Protein AF-A0A8J7KXK7-F1 (afdb_monomer_lite)

Sequence (247 aa):
MFHFTAQQRLSALARLSLFHILIITSSNYLVQLPISIFGFHTTWGAFNFPFIFLATDLTVRIFGAPLARRIILTVMVPALVISYVVSALFYQGEWRGFSALASVNIVIARIACASFMAYVLGQILDVHVFNRLRQRKAWWVASTLFGNLSDTLAFFFIAFYRSTDAFMAANWVEIALVDYTFKLLISLLFFLPMYGVMLNMLLKRLSESHLCHSRPPPSFPRRRESRTGETHSFWQRSPAFAEDDEE

Structure (mmCIF, N/CA/C/O backbone):
data_AF-A0A8J7KXK7-F1
#
_entry.id   AF-A0A8J7KXK7-F1
#
loop_
_atom_site.group_PDB
_atom_site.id
_atom_site.type_symbol
_atom_site.label_atom_id
_atom_site.label_alt_id
_atom_site.label_comp_id
_atom_site.label_asym_id
_atom_site.label_entity_id
_atom_site.label_seq_id
_atom_site.pdbx_PDB_ins_code
_atom_site.Cartn_x
_atom_site.Cartn_y
_atom_site.Cartn_z
_atom_site.occupancy
_atom_site.B_iso_or_equiv
_atom_site.auth_seq_id
_atom_site.auth_comp_id
_atom_site.auth_asym_id
_atom_site.auth_atom_id
_atom_site.pdbx_PDB_model_num
ATOM 1 N N . MET A 1 1 ? -8.606 -6.324 28.765 1.00 50.97 1 MET A N 1
ATOM 2 C CA . MET A 1 1 ? -7.511 -5.659 28.031 1.00 50.97 1 MET A CA 1
ATOM 3 C C . MET A 1 1 ? -6.231 -6.373 28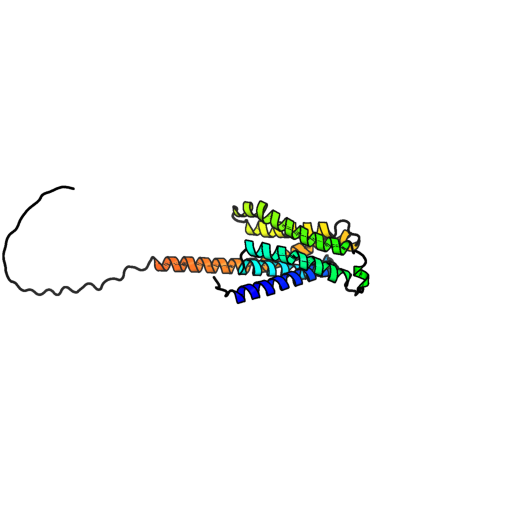.408 1.00 50.97 1 MET A C 1
ATOM 5 O O . MET A 1 1 ? -6.063 -6.658 29.586 1.00 50.97 1 MET A O 1
ATOM 9 N N . PHE A 1 2 ? -5.384 -6.729 27.445 1.00 55.62 2 PHE A N 1
ATOM 10 C CA . PHE A 1 2 ? -4.082 -7.323 27.752 1.00 55.62 2 PHE A CA 1
ATOM 11 C C . PHE A 1 2 ? -3.187 -6.247 28.383 1.00 55.62 2 PHE A C 1
ATOM 13 O O . PHE A 1 2 ? -2.991 -5.190 27.785 1.00 55.62 2 PHE A O 1
ATOM 20 N N . HIS A 1 3 ? -2.687 -6.484 29.597 1.00 63.28 3 HIS A N 1
ATOM 21 C CA . HIS A 1 3 ? -1.707 -5.606 30.235 1.00 63.28 3 HIS A CA 1
ATOM 22 C C . HIS A 1 3 ? -0.309 -6.033 29.789 1.00 63.28 3 HIS A C 1
ATOM 24 O O . HIS A 1 3 ? 0.209 -7.046 30.247 1.00 63.28 3 HIS A O 1
ATOM 30 N N . PHE A 1 4 ? 0.282 -5.274 28.868 1.00 73.50 4 PHE A N 1
ATOM 31 C CA . PHE A 1 4 ? 1.672 -5.465 28.461 1.00 73.50 4 PHE A CA 1
ATOM 32 C C . PHE A 1 4 ? 2.607 -4.707 29.401 1.00 73.50 4 PHE A C 1
ATOM 34 O O . PHE A 1 4 ? 2.338 -3.557 29.756 1.00 73.50 4 PHE A O 1
ATOM 41 N N . THR A 1 5 ? 3.740 -5.312 29.752 1.00 85.56 5 THR A N 1
ATOM 42 C CA . THR A 1 5 ? 4.833 -4.581 30.406 1.00 85.56 5 THR A CA 1
ATOM 43 C C . THR A 1 5 ? 5.461 -3.574 29.434 1.00 85.56 5 THR A C 1
ATOM 45 O O . THR A 1 5 ? 5.336 -3.700 28.211 1.00 85.56 5 THR A O 1
ATOM 48 N N . ALA A 1 6 ? 6.174 -2.567 29.950 1.00 81.81 6 ALA A N 1
ATOM 49 C CA . ALA A 1 6 ? 6.843 -1.568 29.110 1.00 81.81 6 ALA A CA 1
ATOM 50 C C . ALA A 1 6 ? 7.818 -2.208 28.096 1.00 81.81 6 ALA A C 1
ATOM 52 O O . ALA A 1 6 ? 7.818 -1.845 26.919 1.00 81.81 6 ALA A O 1
ATOM 53 N N . GLN A 1 7 ? 8.576 -3.226 28.520 1.00 85.69 7 GLN A N 1
ATOM 54 C CA . GLN A 1 7 ? 9.476 -3.990 27.645 1.00 85.69 7 GLN A CA 1
ATOM 55 C C . GLN A 1 7 ? 8.731 -4.781 26.562 1.00 85.69 7 GLN A C 1
ATOM 57 O O . GLN A 1 7 ? 9.167 -4.805 25.408 1.00 85.69 7 GLN A O 1
ATOM 62 N N . GLN A 1 8 ? 7.595 -5.403 26.892 1.00 86.19 8 GLN A N 1
ATOM 63 C CA . GLN A 1 8 ? 6.777 -6.122 25.909 1.00 86.19 8 GLN A CA 1
ATOM 64 C C . GLN A 1 8 ? 6.191 -5.169 24.869 1.00 86.19 8 GLN A C 1
ATOM 66 O O . GLN A 1 8 ? 6.191 -5.480 23.679 1.00 86.19 8 GLN A O 1
ATOM 71 N N . ARG A 1 9 ? 5.750 -3.982 25.298 1.00 83.94 9 ARG A N 1
ATOM 72 C CA . ARG A 1 9 ? 5.219 -2.951 24.405 1.00 83.94 9 ARG A CA 1
ATOM 73 C C . ARG A 1 9 ? 6.287 -2.413 23.451 1.00 83.94 9 ARG A C 1
ATOM 75 O O . ARG A 1 9 ? 6.007 -2.255 22.265 1.00 83.94 9 ARG A O 1
ATOM 82 N N . LEU A 1 10 ? 7.508 -2.187 23.940 1.00 87.50 10 LEU A N 1
ATOM 83 C CA . LEU A 1 10 ? 8.640 -1.773 23.105 1.00 87.50 10 LEU A CA 1
ATOM 84 C C . LEU A 1 10 ? 9.044 -2.870 22.109 1.00 87.50 10 LEU A C 1
ATOM 86 O O . LEU A 1 10 ? 9.255 -2.596 20.931 1.00 87.50 10 LEU A O 1
ATOM 90 N N . SER A 1 11 ? 9.079 -4.126 22.559 1.00 88.62 11 SER A N 1
ATOM 91 C CA . SER A 1 11 ? 9.375 -5.275 21.695 1.00 88.62 11 SER A CA 1
ATOM 92 C C . SER A 1 11 ? 8.317 -5.452 20.604 1.00 88.62 11 SER A C 1
ATOM 94 O O . SER A 1 11 ? 8.652 -5.703 19.448 1.00 88.62 11 SER A O 1
ATOM 96 N N . ALA A 1 12 ? 7.036 -5.295 20.951 1.00 88.06 12 ALA A N 1
ATOM 97 C CA . ALA A 1 12 ? 5.937 -5.328 19.993 1.00 88.06 12 ALA A CA 1
ATOM 98 C C . ALA A 1 12 ? 6.048 -4.188 18.974 1.00 88.06 12 ALA A C 1
ATOM 100 O O . ALA A 1 12 ? 5.855 -4.426 17.785 1.00 88.06 12 ALA A O 1
ATOM 101 N N . LEU A 1 13 ? 6.413 -2.982 19.423 1.00 92.12 13 LEU A N 1
ATOM 102 C CA . LEU A 1 13 ? 6.622 -1.829 18.549 1.00 92.12 13 LEU A CA 1
ATOM 103 C C . LEU A 1 13 ? 7.736 -2.118 17.542 1.00 92.12 13 LEU A C 1
ATOM 105 O O . LEU A 1 13 ? 7.515 -1.978 16.347 1.00 92.12 13 LEU A O 1
ATOM 109 N N . ALA A 1 14 ? 8.901 -2.577 18.005 1.00 93.25 14 ALA A N 1
ATOM 110 C CA . ALA A 1 14 ? 10.030 -2.885 17.131 1.00 93.25 14 ALA A CA 1
ATOM 111 C C . ALA A 1 14 ? 9.686 -3.973 16.099 1.00 93.25 14 ALA A C 1
ATOM 113 O O . ALA A 1 14 ? 9.941 -3.798 14.908 1.00 93.25 14 ALA A O 1
ATOM 114 N N . ARG A 1 15 ? 9.054 -5.071 16.537 1.00 92.88 15 ARG A N 1
ATOM 115 C CA . ARG A 1 15 ? 8.664 -6.182 15.653 1.00 92.88 15 ARG A CA 1
ATOM 116 C C . ARG A 1 15 ? 7.624 -5.761 14.618 1.00 92.88 15 ARG A C 1
ATOM 118 O O . ARG A 1 15 ? 7.772 -6.104 13.452 1.00 92.88 15 ARG A O 1
ATOM 125 N N . LEU A 1 16 ? 6.600 -5.008 15.020 1.00 93.12 16 LEU A N 1
ATOM 126 C CA . LEU A 1 16 ? 5.572 -4.525 14.094 1.00 93.12 16 LEU A CA 1
ATOM 127 C C . LEU A 1 16 ? 6.123 -3.479 13.129 1.00 93.12 16 LEU A C 1
ATOM 129 O O . LEU A 1 16 ? 5.797 -3.525 11.949 1.00 93.12 16 LEU A O 1
ATOM 133 N N . SER A 1 17 ? 6.993 -2.583 13.594 1.00 96.00 17 SER A N 1
ATOM 134 C CA . SER A 1 17 ? 7.678 -1.629 12.722 1.00 96.00 17 SER A CA 1
ATOM 135 C C . SER A 1 17 ? 8.518 -2.339 11.663 1.00 96.00 17 SER A C 1
ATOM 137 O O . SER A 1 17 ? 8.416 -2.009 10.485 1.00 96.00 17 SER A O 1
ATOM 139 N N . LEU A 1 18 ? 9.294 -3.356 12.055 1.00 96.44 18 LEU A N 1
ATOM 140 C CA . LEU A 1 18 ? 10.068 -4.169 11.114 1.00 96.44 18 LEU A CA 1
ATOM 141 C C . LEU A 1 18 ? 9.159 -4.911 10.127 1.00 96.44 18 LEU A C 1
ATOM 143 O O . LEU A 1 18 ? 9.451 -4.954 8.936 1.00 96.44 18 LEU A O 1
ATOM 147 N N . PHE A 1 19 ? 8.044 -5.458 10.611 1.00 95.56 19 PHE A N 1
ATOM 148 C CA . PHE A 1 19 ? 7.065 -6.148 9.776 1.00 95.56 19 PHE A CA 1
ATOM 149 C C . PHE A 1 19 ? 6.437 -5.216 8.731 1.00 95.56 19 PHE A C 1
ATOM 151 O O . PHE A 1 19 ? 6.366 -5.579 7.560 1.00 95.56 19 PHE A O 1
ATOM 158 N N . HIS A 1 20 ? 6.066 -3.990 9.117 1.00 96.88 20 HIS A N 1
ATOM 159 C CA . HIS A 1 20 ? 5.590 -2.966 8.180 1.00 96.88 20 HIS A CA 1
ATOM 160 C C . HIS A 1 20 ? 6.645 -2.611 7.137 1.00 96.88 20 HIS A C 1
ATOM 162 O O . HIS A 1 20 ? 6.338 -2.608 5.948 1.00 96.88 20 HIS A O 1
ATOM 168 N N . ILE A 1 21 ? 7.890 -2.365 7.558 1.00 97.62 21 ILE A N 1
ATOM 169 C CA . ILE A 1 21 ? 8.991 -2.065 6.630 1.00 97.62 21 ILE A CA 1
ATOM 170 C C . ILE A 1 21 ? 9.157 -3.197 5.619 1.00 97.62 21 ILE A C 1
ATOM 172 O O . ILE A 1 21 ? 9.232 -2.938 4.418 1.00 97.62 21 ILE A O 1
ATOM 176 N N . LEU A 1 22 ? 9.163 -4.445 6.088 1.00 97.12 22 LEU A N 1
ATOM 177 C CA . LEU A 1 22 ? 9.325 -5.624 5.248 1.00 97.12 22 LEU A CA 1
ATOM 178 C C . LEU A 1 22 ? 8.173 -5.784 4.251 1.00 97.12 22 LEU A C 1
ATOM 180 O O . LEU A 1 22 ? 8.427 -5.999 3.065 1.00 97.12 22 LEU A O 1
ATOM 184 N N . ILE A 1 23 ? 6.918 -5.653 4.689 1.00 96.06 23 ILE A N 1
ATOM 185 C CA . ILE A 1 23 ? 5.761 -5.833 3.801 1.00 96.06 23 ILE A CA 1
ATOM 186 C C . ILE A 1 23 ? 5.645 -4.685 2.800 1.00 96.06 23 ILE A C 1
ATOM 188 O O . ILE A 1 23 ? 5.387 -4.942 1.628 1.00 96.06 23 ILE A O 1
ATOM 192 N N . ILE A 1 24 ? 5.850 -3.431 3.209 1.00 96.31 24 ILE A N 1
ATOM 193 C CA . ILE A 1 24 ? 5.799 -2.286 2.285 1.00 96.31 24 ILE A CA 1
ATOM 194 C C . ILE A 1 24 ? 6.911 -2.415 1.237 1.00 96.31 24 ILE A C 1
ATOM 196 O O . ILE A 1 24 ? 6.648 -2.305 0.041 1.00 96.31 24 ILE A O 1
ATOM 200 N N . THR A 1 25 ? 8.134 -2.738 1.675 1.00 97.31 25 THR A N 1
ATOM 201 C CA . THR A 1 25 ? 9.285 -2.959 0.784 1.00 97.31 25 THR A CA 1
ATOM 202 C C . THR A 1 25 ? 9.006 -4.069 -0.220 1.00 97.31 25 THR A C 1
ATOM 204 O O . THR A 1 25 ? 9.131 -3.859 -1.425 1.00 97.31 25 THR A O 1
ATOM 207 N N . SER A 1 26 ? 8.585 -5.240 0.263 1.00 96.75 26 SER A N 1
ATOM 208 C CA . SER A 1 26 ? 8.270 -6.373 -0.610 1.00 96.75 26 SER A CA 1
ATOM 209 C C . SER A 1 26 ? 7.084 -6.077 -1.524 1.00 96.75 26 SER A C 1
ATOM 211 O O . SER A 1 26 ? 7.147 -6.417 -2.693 1.00 96.75 26 SER A O 1
ATOM 213 N N . SER A 1 27 ? 6.042 -5.377 -1.068 1.00 95.94 27 SER A N 1
ATOM 214 C CA . SER A 1 27 ? 4.888 -5.034 -1.914 1.00 95.94 27 SER A CA 1
ATOM 215 C C . SER A 1 27 ? 5.279 -4.108 -3.064 1.00 95.94 27 SER A C 1
ATOM 217 O O . SER A 1 27 ? 4.919 -4.372 -4.209 1.00 95.94 27 SER A O 1
ATOM 219 N N . ASN A 1 28 ? 6.078 -3.075 -2.785 1.00 96.56 28 ASN A N 1
ATOM 220 C CA . ASN A 1 28 ? 6.581 -2.154 -3.807 1.00 96.56 28 ASN A CA 1
ATOM 221 C C . ASN A 1 28 ? 7.515 -2.850 -4.810 1.00 96.56 28 ASN A C 1
ATOM 223 O O . ASN A 1 28 ? 7.535 -2.490 -5.985 1.00 96.56 28 ASN A O 1
ATOM 227 N N . TYR A 1 29 ? 8.273 -3.855 -4.374 1.00 96.38 29 TYR A N 1
ATOM 228 C CA . TYR A 1 29 ? 9.089 -4.674 -5.270 1.00 96.38 29 TYR A CA 1
ATOM 229 C C . TYR A 1 29 ? 8.274 -5.721 -6.047 1.00 96.38 29 TYR A C 1
ATOM 231 O O . TYR A 1 29 ? 8.578 -6.027 -7.191 1.00 96.38 29 TYR A O 1
ATOM 239 N N . LEU A 1 30 ? 7.228 -6.296 -5.466 1.00 95.88 30 LEU A N 1
ATOM 240 C CA . LEU A 1 30 ? 6.443 -7.340 -6.126 1.00 95.88 30 LEU A CA 1
ATOM 241 C C . LEU A 1 30 ? 5.427 -6.760 -7.117 1.00 95.88 30 LEU A C 1
ATOM 243 O O . LEU A 1 30 ? 5.074 -7.420 -8.091 1.00 95.88 30 LEU A O 1
ATOM 247 N N . VAL A 1 31 ? 4.973 -5.520 -6.918 1.00 95.06 31 VAL A N 1
ATOM 248 C CA . VAL A 1 31 ? 4.019 -4.870 -7.831 1.00 95.06 31 VAL A CA 1
ATOM 249 C C . VAL A 1 31 ? 4.632 -4.503 -9.188 1.00 95.06 31 VAL A C 1
ATOM 251 O O . VAL A 1 31 ? 3.911 -4.372 -10.168 1.00 95.06 31 VAL A O 1
ATOM 254 N N . GLN A 1 32 ? 5.959 -4.378 -9.281 1.00 92.94 32 GLN A N 1
ATOM 255 C CA . GLN A 1 32 ? 6.646 -4.201 -10.571 1.00 92.94 32 GLN A CA 1
ATOM 256 C C . GLN A 1 32 ? 6.775 -5.509 -11.369 1.00 92.94 32 GLN A C 1
ATOM 258 O O . GLN A 1 32 ? 7.274 -5.474 -12.489 1.00 92.94 32 GLN A O 1
ATOM 263 N N . LEU A 1 33 ? 6.388 -6.660 -10.806 1.00 93.81 33 LEU A N 1
ATOM 264 C CA . LEU A 1 33 ? 6.517 -7.966 -11.452 1.00 93.81 33 LEU A CA 1
ATOM 265 C C . LEU A 1 33 ? 5.146 -8.425 -11.976 1.00 93.81 33 LEU A C 1
ATOM 267 O O . LEU A 1 33 ? 4.361 -8.990 -11.202 1.00 93.81 33 LEU A O 1
ATOM 271 N N . PRO A 1 34 ? 4.831 -8.172 -13.260 1.00 92.69 34 PRO A N 1
ATOM 272 C CA . PRO A 1 34 ? 3.564 -8.574 -13.844 1.00 92.69 34 PRO A CA 1
ATOM 273 C C . PRO A 1 34 ? 3.498 -10.088 -14.042 1.00 92.69 34 PRO A C 1
ATOM 275 O O . PRO A 1 34 ? 4.486 -10.742 -14.372 1.00 92.69 34 PRO A O 1
ATOM 278 N N . ILE A 1 35 ? 2.302 -10.637 -13.870 1.00 93.31 35 ILE A N 1
ATOM 279 C CA . ILE A 1 35 ? 1.968 -12.037 -14.121 1.00 93.31 35 ILE A CA 1
ATOM 280 C C . ILE A 1 35 ? 0.575 -12.120 -14.738 1.00 93.31 35 ILE A C 1
ATOM 282 O O . ILE A 1 35 ? -0.259 -11.238 -14.547 1.00 93.31 35 ILE A O 1
ATOM 286 N N . SER A 1 36 ? 0.311 -13.199 -15.468 1.00 91.62 36 SER A N 1
ATOM 287 C CA . SER A 1 36 ? -1.013 -13.471 -16.032 1.00 91.62 36 SER A CA 1
ATOM 288 C C . SER A 1 36 ? -1.587 -14.727 -15.394 1.00 91.62 36 SER A C 1
ATOM 290 O O . SER A 1 36 ? -0.944 -15.776 -15.404 1.00 91.62 36 SER A O 1
ATOM 292 N N . ILE A 1 37 ? -2.786 -14.625 -14.824 1.00 88.25 37 ILE A N 1
ATOM 293 C CA . ILE A 1 37 ? -3.470 -15.725 -14.139 1.00 88.25 37 ILE A CA 1
ATOM 294 C C . ILE A 1 37 ? -4.847 -15.890 -14.776 1.00 88.25 37 ILE A C 1
ATOM 296 O O . ILE A 1 37 ? -5.645 -14.960 -14.768 1.00 88.25 37 ILE A O 1
ATOM 300 N N . PHE A 1 38 ? -5.130 -17.070 -15.333 1.00 86.44 38 PHE A N 1
ATOM 301 C CA . PHE A 1 38 ? -6.411 -17.374 -15.996 1.00 86.44 38 PHE A CA 1
ATOM 302 C C . PHE A 1 38 ? -6.837 -16.339 -17.061 1.00 86.44 38 PHE A C 1
ATOM 304 O O . PHE A 1 38 ? -8.022 -16.082 -17.237 1.00 86.44 38 PHE A O 1
ATOM 311 N N . GLY A 1 39 ? -5.871 -15.741 -17.767 1.00 87.06 39 GLY A N 1
ATOM 312 C CA . GLY A 1 39 ? -6.122 -14.719 -18.791 1.00 87.06 39 GLY A CA 1
ATOM 313 C C . GLY A 1 39 ? -6.280 -13.290 -18.263 1.00 87.06 39 GLY A C 1
ATOM 314 O O . GLY A 1 39 ? -6.414 -12.386 -19.078 1.00 87.06 39 GLY A O 1
ATOM 315 N N . PHE A 1 40 ? -6.217 -13.079 -16.944 1.00 89.44 40 PHE A N 1
ATOM 316 C CA . PHE A 1 40 ? -6.213 -11.752 -16.331 1.00 89.44 40 PHE A CA 1
ATOM 317 C C . PHE A 1 40 ? -4.798 -11.291 -15.991 1.00 89.44 40 PHE A C 1
ATOM 319 O O . PHE A 1 40 ? -3.991 -12.067 -15.462 1.00 89.44 40 PHE A O 1
ATOM 326 N N . HIS A 1 41 ? -4.513 -10.015 -16.228 1.00 93.12 41 HIS A N 1
ATOM 327 C CA . HIS A 1 41 ? -3.250 -9.391 -15.853 1.00 93.12 41 HIS A CA 1
ATOM 328 C C . HIS A 1 41 ? -3.265 -8.972 -14.382 1.00 93.12 41 HIS A C 1
ATOM 330 O O . HIS A 1 41 ? -4.161 -8.271 -13.913 1.00 93.12 41 HIS A O 1
ATOM 336 N N . THR A 1 42 ? -2.239 -9.374 -13.641 1.00 93.44 42 THR A N 1
ATOM 337 C CA . THR A 1 42 ? -2.025 -8.959 -12.254 1.00 93.44 42 THR A CA 1
ATOM 338 C C . THR A 1 42 ? -0.531 -8.825 -11.964 1.00 93.44 42 THR A C 1
ATOM 340 O O . THR A 1 42 ? 0.304 -8.889 -12.864 1.00 93.44 42 THR A O 1
ATOM 343 N N . THR A 1 43 ? -0.171 -8.593 -10.709 1.00 94.25 43 THR A N 1
ATOM 344 C CA . THR A 1 43 ? 1.222 -8.518 -10.259 1.00 94.25 43 THR A CA 1
ATOM 345 C C . THR A 1 43 ? 1.422 -9.448 -9.077 1.00 94.25 43 THR A C 1
ATOM 347 O O . THR A 1 43 ? 0.471 -9.765 -8.358 1.00 94.25 43 THR A O 1
ATOM 350 N N . TRP A 1 44 ? 2.668 -9.835 -8.804 1.00 93.75 44 TRP A N 1
ATOM 351 C CA . TRP A 1 44 ? 2.981 -10.539 -7.557 1.00 93.75 44 TRP A CA 1
ATOM 352 C C . TRP A 1 44 ? 2.598 -9.728 -6.309 1.00 93.75 44 TRP A C 1
ATOM 354 O O . TRP A 1 44 ? 2.331 -10.304 -5.253 1.00 93.75 44 TRP A O 1
ATOM 364 N N . GLY A 1 45 ? 2.514 -8.398 -6.438 1.00 91.44 45 GLY A N 1
ATOM 365 C CA . GLY A 1 45 ? 2.046 -7.497 -5.388 1.00 91.44 45 GLY A CA 1
ATOM 366 C C . GLY A 1 45 ? 0.653 -7.851 -4.861 1.00 91.44 45 GLY A C 1
ATOM 367 O O . GLY A 1 45 ? 0.443 -7.767 -3.652 1.00 91.44 45 GLY A O 1
ATOM 368 N N . ALA A 1 46 ? -0.256 -8.342 -5.712 1.00 89.94 46 ALA A N 1
ATOM 369 C CA . ALA A 1 46 ? -1.636 -8.671 -5.330 1.00 89.94 46 ALA A CA 1
ATOM 370 C C . ALA A 1 46 ? -1.734 -9.720 -4.210 1.00 89.94 46 ALA A C 1
ATOM 372 O O . ALA A 1 46 ? -2.646 -9.681 -3.385 1.00 89.94 46 ALA A O 1
ATOM 373 N N . PHE A 1 47 ? -0.756 -10.625 -4.125 1.00 89.12 47 PHE A N 1
ATOM 374 C CA . PHE A 1 47 ? -0.678 -11.616 -3.051 1.00 89.12 47 PHE A CA 1
ATOM 375 C C . PHE A 1 47 ? -0.086 -11.054 -1.759 1.00 89.12 47 PHE A C 1
ATOM 377 O O . PHE A 1 47 ? -0.355 -11.582 -0.681 1.00 89.12 47 PHE A O 1
ATOM 384 N N . ASN A 1 48 ? 0.710 -9.987 -1.850 1.00 91.19 48 ASN A N 1
ATOM 385 C CA . ASN A 1 48 ? 1.420 -9.414 -0.712 1.00 91.19 48 ASN A CA 1
ATOM 386 C C . ASN A 1 48 ? 0.660 -8.253 -0.049 1.00 91.19 48 ASN A C 1
ATOM 388 O O . ASN A 1 48 ? 0.697 -8.099 1.171 1.00 91.19 48 ASN A O 1
ATOM 392 N N . PHE A 1 49 ? -0.095 -7.465 -0.821 1.00 88.56 49 PHE A N 1
ATOM 393 C CA . PHE A 1 49 ? -0.899 -6.357 -0.295 1.00 88.56 49 PHE A CA 1
ATOM 394 C C . PHE A 1 49 ? -1.875 -6.734 0.842 1.00 88.56 49 PHE A C 1
ATOM 396 O O . PHE A 1 49 ? -2.022 -5.935 1.770 1.00 88.56 49 PHE A O 1
ATOM 403 N N . PRO A 1 50 ? -2.505 -7.925 0.871 1.00 85.81 50 PRO A N 1
ATOM 404 C CA . PRO A 1 50 ? -3.347 -8.340 1.994 1.00 85.81 50 PRO A CA 1
ATOM 405 C C . PRO A 1 50 ? -2.612 -8.389 3.342 1.00 85.81 50 PRO A C 1
ATOM 407 O O . PRO A 1 50 ? -3.212 -8.138 4.391 1.00 85.81 50 PRO A O 1
ATOM 410 N N . PHE A 1 51 ? -1.299 -8.633 3.338 1.00 89.19 51 PHE A N 1
ATOM 411 C CA . PHE A 1 51 ? -0.492 -8.601 4.556 1.00 89.19 51 PHE A CA 1
ATOM 412 C C . PHE A 1 51 ? -0.324 -7.181 5.115 1.00 89.19 51 PHE A C 1
ATOM 414 O O . PHE A 1 51 ? -0.149 -7.035 6.325 1.00 89.19 51 PHE A O 1
ATOM 421 N N . ILE A 1 52 ? -0.456 -6.127 4.297 1.00 90.12 52 ILE A N 1
ATOM 422 C CA . ILE A 1 52 ? -0.467 -4.733 4.781 1.00 90.12 52 ILE A CA 1
ATOM 423 C C . ILE A 1 52 ? -1.694 -4.491 5.665 1.00 90.12 52 ILE A C 1
ATOM 425 O O . ILE A 1 52 ? -1.578 -3.886 6.737 1.00 90.12 52 ILE A O 1
ATOM 429 N N . PHE A 1 53 ? -2.863 -4.998 5.258 1.00 85.62 53 PHE A N 1
ATOM 430 C CA . PHE A 1 53 ? -4.082 -4.918 6.068 1.00 85.62 53 PHE A CA 1
ATOM 431 C C . PHE A 1 53 ? -3.921 -5.672 7.384 1.00 85.62 53 PHE A C 1
ATOM 433 O O . PHE A 1 53 ? -4.249 -5.126 8.437 1.00 85.62 53 PHE A O 1
ATOM 440 N N . LEU A 1 54 ? -3.344 -6.877 7.342 1.00 85.25 54 LEU A N 1
ATOM 441 C CA . LEU A 1 54 ? -3.046 -7.662 8.539 1.00 85.25 54 LEU A CA 1
ATOM 442 C C . LEU A 1 54 ? -2.094 -6.919 9.491 1.00 85.25 54 LEU A C 1
ATOM 444 O O . LEU A 1 54 ? -2.383 -6.790 10.680 1.00 85.25 54 LEU A O 1
ATOM 448 N N . ALA A 1 55 ? -0.977 -6.391 8.982 1.00 90.69 55 ALA A N 1
ATOM 449 C CA . ALA A 1 55 ? -0.011 -5.631 9.773 1.00 90.69 55 ALA A CA 1
ATOM 450 C C . ALA A 1 55 ? -0.656 -4.396 10.420 1.00 90.69 55 ALA A C 1
ATOM 452 O O . ALA A 1 55 ? -0.437 -4.104 11.602 1.00 90.69 55 ALA A O 1
ATOM 453 N N . THR A 1 56 ? -1.487 -3.686 9.658 1.00 89.31 56 THR A N 1
ATOM 454 C CA . THR A 1 56 ? -2.210 -2.498 10.119 1.00 89.31 56 THR A CA 1
ATOM 455 C C . THR A 1 56 ? -3.220 -2.847 11.209 1.00 89.31 56 THR A C 1
ATOM 457 O O . THR A 1 56 ? -3.200 -2.214 12.265 1.00 89.31 56 THR A O 1
ATOM 460 N N . ASP A 1 57 ? -4.049 -3.875 11.013 1.00 86.00 57 ASP A N 1
ATOM 461 C CA . ASP A 1 57 ? -5.037 -4.317 12.005 1.00 86.00 57 ASP A CA 1
ATOM 462 C C . ASP A 1 57 ? -4.364 -4.770 13.311 1.00 86.00 57 ASP A C 1
ATOM 464 O O . ASP A 1 57 ? -4.738 -4.297 14.386 1.00 86.00 57 ASP A O 1
ATOM 468 N N . LEU A 1 58 ? -3.300 -5.579 13.239 1.00 87.56 58 LEU A N 1
ATOM 469 C CA . LEU A 1 58 ? -2.527 -5.981 14.422 1.00 87.56 58 LEU A CA 1
ATOM 470 C C . LEU A 1 58 ? -1.977 -4.769 15.184 1.00 87.56 58 LEU A C 1
ATOM 472 O O . LEU A 1 58 ? -2.076 -4.695 16.411 1.00 87.56 58 LEU A O 1
ATOM 476 N N . THR A 1 59 ? -1.446 -3.784 14.459 1.00 90.88 59 THR A N 1
ATOM 477 C CA . THR A 1 59 ? -0.908 -2.556 15.059 1.00 90.88 59 THR A CA 1
ATOM 478 C C . THR A 1 59 ? -2.013 -1.745 15.740 1.00 90.88 59 THR A C 1
ATOM 480 O O . THR A 1 59 ? -1.835 -1.293 16.872 1.00 90.88 59 THR A O 1
ATOM 483 N N . VAL A 1 60 ? -3.179 -1.603 15.101 1.00 89.19 60 VAL A N 1
ATOM 484 C CA . VAL A 1 60 ? -4.347 -0.910 15.669 1.00 89.19 60 VAL A CA 1
ATOM 485 C C . VAL A 1 60 ? -4.872 -1.629 16.912 1.00 89.19 60 VAL A C 1
ATOM 487 O O . VAL A 1 60 ? -5.199 -0.965 17.894 1.00 89.19 60 VAL A O 1
ATOM 490 N N . ARG A 1 61 ? -4.909 -2.965 16.923 1.00 84.56 61 ARG A N 1
ATOM 491 C CA . ARG A 1 61 ? -5.350 -3.755 18.087 1.00 84.56 61 ARG A CA 1
ATOM 492 C C . ARG A 1 61 ? -4.419 -3.627 19.286 1.00 84.56 61 ARG A C 1
ATOM 494 O O . ARG A 1 61 ? -4.895 -3.602 20.418 1.00 84.56 61 ARG A O 1
ATOM 501 N N . ILE A 1 62 ? -3.109 -3.568 19.049 1.00 85.94 62 ILE A N 1
ATOM 502 C CA . ILE A 1 62 ? -2.100 -3.526 20.118 1.00 85.94 62 ILE A CA 1
ATOM 503 C C . ILE A 1 62 ? -1.915 -2.103 20.658 1.00 85.94 62 ILE A C 1
ATOM 505 O O . ILE A 1 62 ? -1.804 -1.911 21.868 1.00 85.94 62 ILE A O 1
ATOM 509 N N . PHE A 1 63 ? -1.885 -1.099 19.779 1.00 88.00 63 PHE A N 1
ATOM 510 C CA . PHE A 1 63 ? -1.517 0.276 20.134 1.00 88.00 63 PHE A CA 1
ATOM 511 C C . PHE A 1 63 ? -2.680 1.273 20.110 1.00 88.00 63 PHE A C 1
ATOM 513 O O . PHE A 1 63 ? -2.532 2.389 20.612 1.00 88.00 63 PHE A O 1
ATOM 520 N N . GLY A 1 64 ? -3.829 0.889 19.556 1.00 86.75 64 GLY A N 1
ATOM 521 C CA . GLY A 1 64 ? -4.949 1.784 19.283 1.00 86.75 64 GLY A CA 1
ATOM 522 C C . GLY A 1 64 ? -4.768 2.565 17.979 1.00 86.75 64 GLY A C 1
ATOM 523 O O . GLY A 1 64 ? -3.651 2.810 17.519 1.00 86.75 64 GLY A O 1
ATOM 524 N N . ALA A 1 65 ? -5.883 2.997 17.384 1.00 87.19 65 ALA A N 1
ATOM 525 C CA . ALA A 1 65 ? -5.885 3.654 16.075 1.00 87.19 65 ALA A CA 1
ATOM 526 C C . ALA A 1 65 ? -5.002 4.921 15.986 1.00 87.19 65 ALA A C 1
ATOM 528 O O . ALA A 1 65 ? -4.241 5.027 15.023 1.00 87.19 65 ALA A O 1
ATOM 529 N N . PRO A 1 66 ? -5.014 5.864 16.957 1.00 90.31 66 PRO A N 1
ATOM 530 C CA . PRO A 1 66 ? -4.207 7.082 16.848 1.00 90.31 66 PRO A CA 1
ATOM 531 C C . PRO A 1 66 ? -2.702 6.803 16.863 1.00 90.31 66 PRO A C 1
ATOM 533 O O . PRO A 1 66 ? -1.951 7.394 16.088 1.00 90.31 66 PRO A O 1
ATOM 536 N N . LEU A 1 67 ? -2.257 5.889 17.731 1.00 91.12 67 LEU A N 1
ATOM 537 C CA . LEU A 1 67 ? -0.845 5.540 17.849 1.00 91.12 67 LEU A CA 1
ATOM 538 C C . LEU A 1 67 ? -0.392 4.682 16.662 1.00 91.12 67 LEU A C 1
ATOM 540 O O . LEU A 1 67 ? 0.685 4.924 16.131 1.00 91.12 67 LEU A O 1
ATOM 544 N N . ALA A 1 68 ? -1.232 3.759 16.185 1.00 92.06 68 ALA A N 1
ATOM 545 C CA . ALA A 1 68 ? -0.947 2.955 14.999 1.00 92.06 68 ALA A CA 1
ATOM 546 C C . ALA A 1 68 ? -0.689 3.816 13.752 1.00 92.06 68 ALA A C 1
ATOM 548 O O . ALA A 1 68 ? 0.295 3.587 13.058 1.00 92.06 68 ALA A O 1
ATOM 549 N N . ARG A 1 69 ? -1.493 4.861 13.507 1.00 91.94 69 ARG A N 1
ATOM 550 C CA . ARG A 1 69 ? -1.266 5.799 12.388 1.00 91.94 69 ARG A CA 1
ATOM 551 C C . ARG A 1 69 ? 0.078 6.521 12.485 1.00 91.94 69 ARG A C 1
ATOM 553 O O . ARG A 1 69 ? 0.740 6.721 11.472 1.00 91.94 69 ARG A O 1
ATOM 560 N N . ARG A 1 70 ? 0.491 6.906 13.699 1.00 93.44 70 ARG A N 1
ATOM 561 C CA . ARG A 1 70 ? 1.808 7.525 13.928 1.00 93.44 70 ARG A CA 1
ATOM 562 C C . ARG A 1 70 ? 2.930 6.536 13.639 1.00 93.44 70 ARG A C 1
ATOM 564 O O . ARG A 1 70 ? 3.850 6.887 12.917 1.00 93.44 70 ARG A O 1
ATOM 571 N N . ILE A 1 71 ? 2.813 5.303 14.139 1.00 94.62 71 ILE A N 1
ATOM 572 C CA . ILE A 1 71 ? 3.785 4.231 13.882 1.00 94.62 71 ILE A CA 1
ATOM 573 C C . ILE A 1 71 ? 3.930 4.006 12.376 1.00 94.62 71 ILE A C 1
ATOM 575 O O . ILE A 1 71 ? 5.044 4.078 11.868 1.00 94.62 71 ILE A O 1
ATOM 579 N N . ILE A 1 72 ? 2.815 3.804 11.664 1.00 94.56 72 ILE A N 1
ATOM 580 C CA . ILE A 1 72 ? 2.817 3.537 10.220 1.00 94.56 72 ILE A CA 1
ATOM 581 C C . ILE A 1 72 ? 3.438 4.709 9.452 1.00 94.56 72 ILE A C 1
ATOM 583 O O . ILE A 1 72 ? 4.295 4.489 8.605 1.00 94.56 72 ILE A O 1
ATOM 587 N N . LEU A 1 73 ? 3.085 5.955 9.784 1.00 94.00 73 LEU A N 1
ATOM 588 C CA . LEU A 1 73 ? 3.679 7.134 9.147 1.00 94.00 73 LEU A CA 1
ATOM 589 C C . LEU A 1 73 ? 5.196 7.222 9.386 1.00 94.00 73 LEU A C 1
ATOM 591 O O . LEU A 1 73 ? 5.944 7.535 8.463 1.00 94.00 73 LEU A O 1
ATOM 595 N N . THR A 1 74 ? 5.662 6.923 10.602 1.00 95.12 74 THR A N 1
ATOM 596 C CA . THR A 1 74 ? 7.093 6.938 10.936 1.00 95.12 74 THR A CA 1
ATOM 597 C C . THR A 1 74 ? 7.868 5.852 10.192 1.00 95.12 74 THR A C 1
ATOM 599 O O . THR A 1 74 ? 8.969 6.121 9.721 1.00 95.12 74 THR A O 1
ATOM 602 N N . VAL A 1 75 ? 7.315 4.643 10.058 1.00 96.62 75 VAL A N 1
ATOM 603 C CA . VAL A 1 75 ? 7.986 3.541 9.341 1.00 96.62 75 VAL A CA 1
ATOM 604 C C . VAL A 1 75 ? 7.835 3.633 7.824 1.00 96.62 75 VAL A C 1
ATOM 606 O O . VAL A 1 75 ? 8.624 3.026 7.107 1.00 96.62 75 VAL A O 1
ATOM 609 N N . MET A 1 76 ? 6.873 4.416 7.329 1.00 95.38 76 MET A N 1
ATOM 610 C CA . MET A 1 76 ? 6.649 4.619 5.899 1.00 95.38 76 MET A CA 1
ATOM 611 C C . MET A 1 76 ? 7.902 5.174 5.219 1.00 95.38 76 MET A C 1
ATOM 613 O O . MET A 1 76 ? 8.353 4.618 4.229 1.00 95.38 76 MET A O 1
ATOM 617 N N . VAL A 1 77 ? 8.520 6.223 5.768 1.00 94.88 77 VAL A N 1
ATOM 618 C CA . VAL A 1 77 ? 9.713 6.848 5.166 1.00 94.88 77 VAL A CA 1
ATOM 619 C C . VAL A 1 77 ? 10.874 5.857 4.980 1.00 94.88 77 VAL A C 1
ATOM 621 O O . VAL A 1 77 ? 11.319 5.697 3.841 1.00 94.88 77 VAL A O 1
ATOM 624 N N . PRO A 1 78 ? 11.367 5.154 6.023 1.00 97.06 78 PRO A N 1
ATOM 625 C CA . PRO A 1 78 ? 12.432 4.175 5.832 1.00 97.06 78 PRO A CA 1
ATOM 626 C C . PRO A 1 78 ? 11.994 3.015 4.932 1.00 97.06 78 PRO A C 1
ATOM 628 O O . PRO A 1 78 ? 12.795 2.566 4.118 1.00 97.06 78 PRO A O 1
ATOM 631 N N . ALA A 1 79 ? 10.735 2.567 5.004 1.00 97.44 79 ALA A N 1
ATOM 632 C CA . ALA A 1 79 ? 10.228 1.528 4.111 1.00 97.44 79 ALA A CA 1
ATOM 633 C C . ALA A 1 79 ? 10.275 1.951 2.637 1.00 97.44 79 ALA A C 1
ATOM 635 O O . ALA A 1 79 ? 10.698 1.169 1.795 1.00 97.44 79 ALA A O 1
ATOM 636 N N . LEU A 1 80 ? 9.904 3.193 2.317 1.00 97.00 80 LEU A N 1
ATOM 637 C CA . LEU A 1 80 ? 9.944 3.714 0.952 1.00 97.00 80 LEU A CA 1
ATOM 638 C C . LEU A 1 80 ? 11.376 3.833 0.429 1.00 97.00 80 LEU A C 1
ATOM 640 O O . LEU A 1 80 ? 11.638 3.416 -0.698 1.00 97.00 80 LEU A O 1
ATOM 644 N N . VAL A 1 81 ? 12.305 4.329 1.252 1.00 96.88 81 VAL A N 1
ATOM 645 C CA . VAL A 1 81 ? 13.732 4.416 0.897 1.00 96.88 81 VAL A CA 1
ATOM 646 C C . VAL A 1 81 ? 14.306 3.026 0.628 1.00 96.88 81 VAL A C 1
ATOM 648 O O . VAL A 1 81 ? 14.903 2.804 -0.424 1.00 96.88 81 VAL A O 1
ATOM 651 N N . ILE A 1 82 ? 14.079 2.076 1.538 1.00 97.75 82 ILE A N 1
ATOM 652 C CA . ILE A 1 82 ? 14.537 0.692 1.374 1.00 97.75 82 ILE A CA 1
ATOM 653 C C . ILE A 1 82 ? 13.883 0.069 0.138 1.00 97.75 82 ILE A C 1
ATOM 655 O O . ILE A 1 82 ? 14.578 -0.551 -0.661 1.00 97.75 82 ILE A O 1
ATOM 659 N N . SER A 1 83 ? 12.582 0.287 -0.073 1.00 97.19 83 SER A N 1
ATOM 660 C CA . SER A 1 83 ? 11.869 -0.213 -1.250 1.00 97.19 83 SER A CA 1
ATOM 661 C C . SER A 1 83 ? 12.454 0.309 -2.553 1.00 97.19 83 SER A C 1
ATOM 663 O O . SER A 1 83 ? 12.666 -0.475 -3.471 1.00 97.19 83 SER A O 1
ATOM 665 N N . TYR A 1 84 ? 12.797 1.597 -2.621 1.00 96.75 84 TYR A N 1
ATOM 666 C CA . TYR A 1 84 ? 13.407 2.176 -3.808 1.00 96.75 84 TYR A CA 1
ATOM 667 C C . TYR A 1 84 ? 14.779 1.554 -4.076 1.00 96.75 84 TYR A C 1
ATOM 669 O O . TYR A 1 84 ? 15.051 1.135 -5.196 1.00 96.75 84 TYR A O 1
ATOM 677 N N . VAL A 1 85 ? 15.628 1.451 -3.047 1.00 96.44 85 VAL A N 1
ATOM 678 C CA . VAL A 1 85 ? 16.972 0.868 -3.174 1.00 96.44 85 VAL A CA 1
ATOM 679 C C . VAL A 1 85 ? 16.893 -0.593 -3.614 1.00 96.44 85 VAL A C 1
ATOM 681 O O . VAL A 1 85 ? 17.560 -0.975 -4.571 1.00 96.44 85 VAL A O 1
ATOM 684 N N . VAL A 1 86 ? 16.056 -1.404 -2.961 1.00 96.19 86 VAL A N 1
ATOM 685 C CA . VAL A 1 86 ? 15.893 -2.827 -3.290 1.00 96.19 86 VAL A CA 1
ATOM 686 C C . VAL A 1 86 ? 15.356 -2.996 -4.707 1.00 96.19 86 VAL A C 1
ATOM 688 O O . VAL A 1 86 ? 15.949 -3.735 -5.487 1.00 96.19 86 VAL A O 1
ATOM 691 N N . SER A 1 87 ? 14.296 -2.278 -5.076 1.00 95.50 87 SER A N 1
ATOM 692 C CA . SER A 1 87 ? 13.725 -2.358 -6.423 1.00 95.50 87 SER A CA 1
ATOM 693 C C . SER A 1 87 ? 14.670 -1.827 -7.504 1.00 95.50 87 SER A C 1
ATOM 695 O O . SER A 1 87 ? 14.625 -2.290 -8.639 1.00 95.50 87 SER A O 1
ATOM 697 N N . ALA A 1 88 ? 15.527 -0.846 -7.199 1.00 94.31 88 ALA A N 1
ATOM 698 C CA . ALA A 1 88 ? 16.499 -0.330 -8.164 1.00 94.31 88 ALA A CA 1
ATOM 699 C C . ALA A 1 88 ? 17.640 -1.327 -8.404 1.00 94.31 88 ALA A C 1
ATOM 701 O O . ALA A 1 88 ? 18.096 -1.483 -9.537 1.00 94.31 88 ALA A O 1
ATOM 702 N N . LEU A 1 89 ? 18.076 -2.022 -7.350 1.00 95.06 89 LEU A N 1
ATOM 703 C CA . LEU A 1 89 ? 19.087 -3.077 -7.434 1.00 95.06 89 LEU A CA 1
ATOM 704 C C . LEU A 1 89 ? 18.551 -4.350 -8.102 1.00 95.06 89 LEU A C 1
ATOM 706 O O . LEU A 1 89 ? 19.289 -5.018 -8.826 1.00 95.06 89 LEU A O 1
ATOM 710 N N . PHE A 1 90 ? 17.277 -4.670 -7.873 1.00 93.50 90 PHE A N 1
ATOM 711 C CA . PHE A 1 90 ? 16.575 -5.802 -8.466 1.00 93.50 90 PHE A CA 1
ATOM 712 C C . PHE A 1 90 ? 15.442 -5.286 -9.351 1.00 93.50 90 PHE A C 1
ATOM 714 O O . PHE A 1 90 ? 14.328 -5.054 -8.891 1.00 93.50 90 PHE A O 1
ATOM 721 N N . TYR A 1 91 ? 15.701 -5.102 -10.641 1.00 89.38 91 TYR A N 1
ATOM 722 C CA . TYR A 1 91 ? 14.671 -4.626 -11.562 1.00 89.38 91 TYR A CA 1
ATOM 723 C C . TYR A 1 91 ? 14.150 -5.787 -12.403 1.00 89.38 91 TYR A C 1
ATOM 725 O O . TYR A 1 91 ? 14.936 -6.474 -13.050 1.00 89.38 91 TYR A O 1
ATOM 733 N N . GLN A 1 92 ? 12.830 -6.004 -12.383 1.00 85.12 92 GLN A N 1
ATOM 734 C CA . GLN A 1 92 ? 12.161 -7.106 -13.096 1.00 85.12 92 GLN A CA 1
ATOM 735 C C . GLN A 1 92 ? 12.700 -8.510 -12.748 1.00 85.12 92 GLN A C 1
ATOM 737 O O . GLN A 1 92 ? 12.699 -9.410 -13.578 1.00 85.12 92 GLN A O 1
ATOM 742 N N . GLY A 1 93 ? 13.147 -8.717 -11.504 1.00 86.12 93 GLY A N 1
ATOM 743 C CA . GLY A 1 93 ? 13.665 -10.012 -11.046 1.00 86.12 93 GLY A CA 1
ATOM 744 C C . GLY A 1 93 ? 15.147 -10.249 -11.339 1.00 86.12 93 GLY A C 1
ATOM 745 O O . GLY A 1 93 ? 15.690 -11.262 -10.907 1.00 86.12 93 GLY A O 1
ATOM 746 N N . GLU A 1 94 ? 15.821 -9.310 -12.005 1.00 89.50 94 GLU A N 1
ATOM 747 C CA . GLU A 1 94 ? 17.241 -9.414 -12.333 1.00 89.50 94 GLU A CA 1
ATOM 748 C C . GLU A 1 94 ? 18.098 -8.493 -11.465 1.00 89.50 94 GLU A C 1
ATOM 750 O O . GLU A 1 94 ? 17.745 -7.340 -11.197 1.00 89.50 94 GLU A O 1
ATOM 755 N N . TRP A 1 95 ? 19.268 -8.990 -11.063 1.00 92.44 95 TRP A N 1
ATOM 756 C CA . TRP A 1 95 ? 20.275 -8.188 -10.376 1.00 92.44 95 TRP A CA 1
ATOM 757 C C . TRP A 1 95 ? 20.932 -7.203 -11.350 1.00 92.44 95 TRP A C 1
ATOM 759 O O . TRP A 1 95 ? 21.616 -7.602 -12.291 1.00 92.44 95 TRP A O 1
ATOM 769 N N . ARG A 1 96 ? 20.756 -5.902 -11.101 1.00 90.88 96 ARG A N 1
ATOM 770 C CA . ARG A 1 96 ? 21.302 -4.808 -11.925 1.00 90.88 96 ARG A CA 1
ATOM 771 C C . ARG A 1 96 ? 22.646 -4.268 -11.427 1.00 90.88 96 ARG A C 1
ATOM 773 O O . ARG A 1 96 ? 23.267 -3.461 -12.116 1.00 90.88 96 ARG A O 1
ATOM 780 N N . GLY A 1 97 ? 23.108 -4.711 -10.257 1.00 91.69 97 GLY A N 1
ATOM 781 C CA . GLY A 1 97 ? 24.342 -4.227 -9.637 1.00 91.69 97 GLY A CA 1
ATOM 782 C C . GLY A 1 97 ? 24.205 -2.858 -8.965 1.00 91.69 97 GLY A C 1
ATOM 783 O O . GLY A 1 97 ? 23.232 -2.131 -9.155 1.00 91.69 97 GLY A O 1
ATOM 784 N N . PHE A 1 98 ? 25.217 -2.478 -8.181 1.00 92.94 98 PHE A N 1
ATOM 785 C CA . PHE A 1 98 ? 25.222 -1.207 -7.442 1.00 92.94 98 PHE A CA 1
ATOM 786 C C . PHE A 1 98 ? 25.268 0.034 -8.343 1.00 92.94 98 PHE A C 1
ATOM 788 O O . PHE A 1 98 ? 24.839 1.107 -7.924 1.00 92.94 98 PHE A O 1
ATOM 795 N N . SER A 1 99 ? 25.721 -0.102 -9.593 1.00 92.12 99 SER A N 1
ATOM 796 C CA . SER A 1 99 ? 25.701 0.980 -10.584 1.00 92.12 99 SER A CA 1
ATOM 797 C C . SER A 1 99 ? 24.287 1.459 -10.912 1.00 92.12 99 SER A C 1
ATOM 799 O O . SER A 1 99 ? 24.117 2.617 -11.281 1.00 92.12 99 SER A O 1
ATOM 801 N N . ALA A 1 100 ? 23.265 0.614 -10.732 1.00 89.75 100 ALA A N 1
ATOM 802 C CA . ALA A 1 100 ? 21.869 0.987 -10.951 1.00 89.75 100 ALA A CA 1
ATOM 803 C C . ALA A 1 100 ? 21.405 2.133 -10.035 1.00 89.75 100 ALA A C 1
ATOM 805 O O . ALA A 1 100 ? 20.520 2.894 -10.414 1.00 89.75 100 ALA A O 1
ATOM 806 N N . LEU A 1 101 ? 22.036 2.301 -8.865 1.00 91.62 101 LEU A N 1
ATOM 807 C CA . LEU A 1 101 ? 21.735 3.388 -7.929 1.00 91.62 101 LEU A CA 1
ATOM 808 C C . LEU A 1 101 ? 22.285 4.749 -8.379 1.00 91.62 101 LEU A C 1
ATOM 810 O O . LEU A 1 101 ? 21.853 5.772 -7.854 1.00 91.62 101 LEU A O 1
ATOM 814 N N . ALA A 1 102 ? 23.210 4.784 -9.345 1.00 91.81 102 ALA A N 1
ATOM 815 C CA . ALA A 1 102 ? 23.738 6.038 -9.886 1.00 91.81 102 ALA A CA 1
ATOM 816 C C . ALA A 1 102 ? 22.716 6.768 -10.776 1.00 91.81 102 ALA A C 1
ATOM 818 O O . ALA A 1 102 ? 22.799 7.982 -10.950 1.00 91.81 102 ALA A O 1
ATOM 819 N N . SER A 1 103 ? 21.742 6.037 -11.327 1.00 89.62 103 SER A N 1
ATOM 820 C CA . SER A 1 103 ? 20.657 6.579 -12.145 1.00 89.62 103 SER A CA 1
ATOM 821 C C . SER A 1 103 ? 19.315 6.453 -11.433 1.00 89.62 103 SER A C 1
ATOM 823 O O . SER A 1 103 ? 18.999 5.409 -10.865 1.00 89.62 103 SER A O 1
ATOM 825 N N . VAL A 1 104 ? 18.479 7.488 -11.509 1.00 90.19 104 VAL A N 1
ATOM 826 C CA . VAL A 1 104 ? 17.136 7.427 -10.925 1.00 90.19 104 VAL A CA 1
ATOM 827 C C . VAL A 1 104 ? 16.194 6.662 -11.853 1.00 90.19 104 VAL A C 1
ATOM 829 O O . VAL A 1 104 ? 15.932 7.094 -12.974 1.00 90.19 104 VAL A O 1
ATOM 832 N N . ASN A 1 105 ? 15.637 5.548 -11.373 1.00 93.06 105 ASN A N 1
ATOM 833 C CA . ASN A 1 105 ? 14.587 4.832 -12.089 1.00 93.06 105 ASN A CA 1
ATOM 834 C C . ASN A 1 105 ? 13.224 5.454 -11.756 1.00 93.06 105 ASN A C 1
ATOM 836 O O . ASN A 1 105 ? 12.695 5.309 -10.651 1.00 93.06 105 ASN A O 1
ATOM 840 N N . ILE A 1 106 ? 12.648 6.139 -12.743 1.00 92.62 106 ILE A N 1
ATOM 841 C CA . ILE A 1 106 ? 11.397 6.885 -12.588 1.00 92.62 106 ILE A CA 1
ATOM 842 C C . ILE A 1 106 ? 10.205 5.970 -12.285 1.00 92.62 106 ILE A C 1
ATOM 844 O O . ILE A 1 106 ? 9.340 6.365 -11.508 1.00 92.62 106 ILE A O 1
ATOM 848 N N . VAL A 1 107 ? 10.146 4.750 -12.831 1.00 92.69 107 VAL A N 1
ATOM 849 C CA . VAL A 1 107 ? 9.042 3.810 -12.544 1.00 92.69 107 VAL A CA 1
ATOM 850 C C . VAL A 1 107 ? 9.043 3.436 -11.065 1.00 92.69 107 VAL A C 1
ATOM 852 O O . VAL A 1 107 ? 8.017 3.522 -10.396 1.00 92.69 107 VAL A O 1
ATOM 855 N N . ILE A 1 108 ? 10.215 3.108 -10.528 1.00 94.81 108 ILE A N 1
ATOM 856 C CA . ILE A 1 108 ? 10.375 2.723 -9.123 1.00 94.81 108 ILE A CA 1
ATOM 857 C C . ILE A 1 108 ? 10.089 3.911 -8.201 1.00 94.81 108 ILE A C 1
ATOM 859 O O . ILE A 1 108 ? 9.371 3.772 -7.209 1.00 94.81 108 ILE A O 1
ATOM 863 N N . ALA A 1 109 ? 10.593 5.099 -8.550 1.00 95.56 109 ALA A N 1
ATOM 864 C CA . ALA A 1 109 ? 10.302 6.327 -7.811 1.00 95.56 109 ALA A CA 1
ATOM 865 C C . ALA A 1 109 ? 8.793 6.618 -7.773 1.00 95.56 109 ALA A C 1
ATOM 867 O O . ALA A 1 109 ? 8.256 6.997 -6.730 1.00 95.56 109 ALA A O 1
ATOM 868 N N . ARG A 1 110 ? 8.087 6.394 -8.889 1.00 96.31 110 ARG A N 1
ATOM 869 C CA . ARG A 1 110 ? 6.629 6.543 -8.973 1.00 96.31 110 ARG A CA 1
ATOM 870 C C . ARG A 1 110 ? 5.887 5.530 -8.112 1.00 96.31 110 ARG A C 1
ATOM 872 O O . ARG A 1 110 ? 4.933 5.932 -7.459 1.00 96.31 110 ARG A O 1
ATOM 879 N N . ILE A 1 111 ? 6.320 4.270 -8.061 1.00 96.19 111 ILE A N 1
ATOM 880 C CA . ILE A 1 111 ? 5.727 3.248 -7.179 1.00 96.19 111 ILE A CA 1
ATOM 881 C C . ILE A 1 111 ? 5.873 3.658 -5.706 1.00 96.19 111 ILE A C 1
ATOM 883 O O . ILE A 1 111 ? 4.895 3.642 -4.959 1.00 96.19 111 ILE A O 1
ATOM 887 N N . ALA A 1 112 ? 7.065 4.097 -5.292 1.00 96.56 112 ALA A N 1
ATOM 888 C CA . ALA A 1 112 ? 7.287 4.580 -3.929 1.00 96.56 112 ALA A CA 1
ATOM 889 C C . ALA A 1 112 ? 6.419 5.817 -3.613 1.00 96.56 112 ALA A C 1
ATOM 891 O O . ALA A 1 112 ? 5.784 5.889 -2.559 1.00 96.56 112 ALA A O 1
ATOM 892 N N . CYS A 1 113 ? 6.321 6.764 -4.550 1.00 96.62 113 CYS A N 1
ATOM 893 C CA . CYS A 1 113 ? 5.455 7.937 -4.417 1.00 96.62 113 CYS A CA 1
ATOM 894 C C . CYS A 1 113 ? 3.968 7.550 -4.328 1.00 96.62 113 CYS A C 1
ATOM 896 O O . CYS A 1 113 ? 3.246 8.056 -3.470 1.00 96.62 113 CYS A O 1
ATOM 898 N N . ALA A 1 114 ? 3.518 6.608 -5.157 1.00 96.56 114 ALA A N 1
ATOM 899 C CA . ALA A 1 114 ? 2.158 6.085 -5.138 1.00 96.56 114 ALA A CA 1
ATOM 900 C C . ALA A 1 114 ? 1.823 5.420 -3.799 1.00 96.56 114 ALA A C 1
ATOM 902 O O . ALA A 1 114 ? 0.758 5.683 -3.249 1.00 96.56 114 ALA A O 1
ATOM 903 N N . SER A 1 115 ? 2.741 4.630 -3.233 1.00 95.81 115 SER A N 1
ATOM 904 C CA . SER A 1 115 ? 2.577 4.028 -1.903 1.00 95.81 115 SER A CA 1
ATOM 905 C C . SER A 1 115 ? 2.389 5.089 -0.814 1.00 95.81 115 SER A C 1
ATOM 907 O O . SER A 1 115 ? 1.485 4.969 0.016 1.00 95.81 115 SER A O 1
ATOM 909 N N . PHE A 1 116 ? 3.191 6.156 -0.842 1.00 95.38 116 PHE A N 1
ATOM 910 C CA . PHE A 1 116 ? 3.046 7.266 0.098 1.00 95.38 116 PHE A CA 1
ATOM 911 C C . PHE A 1 116 ? 1.708 7.997 -0.078 1.00 95.38 116 PHE A C 1
ATOM 913 O O . PHE A 1 116 ? 0.997 8.251 0.896 1.00 95.38 116 PHE A O 1
ATOM 920 N N . MET A 1 117 ? 1.345 8.312 -1.322 1.00 95.19 117 MET A N 1
ATOM 921 C CA . MET A 1 117 ? 0.116 9.037 -1.646 1.00 95.19 117 MET A CA 1
ATOM 922 C C . MET A 1 117 ? -1.142 8.238 -1.323 1.00 95.19 117 MET A C 1
ATOM 924 O O . MET A 1 117 ? -2.076 8.804 -0.760 1.00 95.19 117 MET A O 1
ATOM 928 N N . ALA A 1 118 ? -1.164 6.937 -1.607 1.00 92.75 118 ALA A N 1
ATOM 929 C CA . ALA A 1 118 ? -2.278 6.059 -1.264 1.00 92.75 118 ALA A CA 1
ATOM 930 C C . ALA A 1 118 ? -2.535 6.063 0.252 1.00 92.75 118 ALA A C 1
ATOM 932 O O . ALA A 1 118 ? -3.666 6.279 0.690 1.00 92.75 118 ALA A O 1
ATOM 933 N N . TYR A 1 119 ? -1.471 5.987 1.064 1.00 91.06 119 TYR A N 1
ATOM 934 C CA . TYR A 1 119 ? -1.590 6.116 2.516 1.00 91.06 119 TYR A CA 1
ATOM 935 C C . TYR A 1 119 ? -2.152 7.480 2.942 1.00 91.06 119 TYR A C 1
ATOM 937 O O . TYR A 1 119 ? -3.091 7.535 3.737 1.00 91.06 119 TYR A O 1
ATOM 945 N N . VAL A 1 120 ? -1.611 8.586 2.416 1.00 91.88 120 VAL A N 1
ATOM 946 C CA . VAL A 1 120 ? -2.071 9.947 2.751 1.00 91.88 120 VAL A CA 1
ATOM 947 C C . VAL A 1 120 ? -3.544 10.140 2.379 1.00 91.88 120 VAL A C 1
ATOM 949 O O . VAL A 1 120 ? -4.327 10.625 3.198 1.00 91.88 120 VAL A O 1
ATOM 952 N N . LEU A 1 121 ? -3.947 9.712 1.183 1.00 91.19 121 LEU A N 1
ATOM 953 C CA . LEU A 1 121 ? -5.337 9.767 0.732 1.00 91.19 121 LEU A CA 1
ATOM 954 C C . LEU A 1 121 ? -6.244 8.901 1.610 1.00 91.19 121 LEU A C 1
ATOM 956 O O . LEU A 1 121 ? -7.310 9.359 2.019 1.00 91.19 121 LEU A O 1
ATOM 960 N N . GLY A 1 122 ? -5.796 7.700 1.982 1.00 88.50 122 GLY A N 1
ATOM 961 C CA . GLY A 1 122 ? -6.495 6.836 2.930 1.00 88.50 122 GLY A CA 1
ATOM 962 C C . GLY A 1 122 ? -6.719 7.509 4.288 1.00 88.50 122 GLY A C 1
ATOM 963 O O . GLY A 1 122 ? -7.823 7.447 4.833 1.00 88.50 122 GLY A O 1
ATOM 964 N N . GLN A 1 123 ? -5.719 8.225 4.815 1.00 88.12 123 GLN A N 1
ATOM 965 C CA . GLN A 1 123 ? -5.859 8.992 6.061 1.00 88.12 123 GLN A CA 1
ATOM 966 C C . GLN A 1 123 ? -6.875 10.135 5.926 1.00 88.12 123 GLN A C 1
ATOM 968 O O . GLN A 1 123 ? -7.707 10.329 6.816 1.00 88.12 123 GLN A O 1
ATOM 973 N N . ILE A 1 124 ? -6.841 10.880 4.817 1.00 87.81 124 ILE A N 1
ATOM 974 C CA . ILE A 1 124 ? -7.780 11.982 4.562 1.00 87.81 124 ILE A CA 1
ATOM 975 C C . ILE A 1 124 ? -9.215 11.453 4.467 1.00 87.81 124 ILE A C 1
ATOM 977 O O . ILE A 1 124 ? -10.113 12.026 5.095 1.00 87.81 124 ILE A O 1
ATOM 981 N N . LEU A 1 125 ? -9.425 10.354 3.735 1.00 86.62 125 LEU A N 1
ATOM 982 C CA . LEU A 1 125 ? -10.723 9.691 3.596 1.00 86.62 125 LEU A CA 1
ATOM 983 C C . LEU A 1 125 ? -11.252 9.189 4.941 1.00 86.62 125 LEU A C 1
ATOM 985 O O . LEU A 1 125 ? -12.430 9.384 5.246 1.00 86.62 125 LEU A O 1
ATOM 989 N N . ASP A 1 126 ? -10.395 8.605 5.777 1.00 82.38 126 ASP A N 1
ATOM 990 C CA . ASP A 1 126 ? -10.812 8.132 7.096 1.00 82.38 126 ASP A CA 1
ATOM 991 C C . ASP A 1 126 ? -11.265 9.279 8.016 1.00 82.38 126 ASP A C 1
ATOM 993 O O . ASP A 1 126 ? -12.274 9.158 8.719 1.00 82.38 126 ASP A O 1
ATOM 997 N N . VAL A 1 127 ? -10.574 10.422 7.971 1.00 81.25 127 VAL A N 1
ATOM 998 C CA . VAL A 1 127 ? -10.914 11.598 8.787 1.00 81.25 127 VAL A CA 1
ATOM 999 C C . VAL A 1 127 ? -12.178 12.304 8.286 1.00 81.25 127 VAL A C 1
ATOM 1001 O O . VAL A 1 127 ? -13.053 12.615 9.094 1.00 81.25 127 VAL A O 1
ATOM 1004 N N . HIS A 1 128 ? -12.304 12.550 6.980 1.00 81.06 128 HIS A N 1
ATOM 1005 C CA . HIS A 1 128 ? -13.368 13.406 6.436 1.00 81.06 128 HIS A CA 1
ATOM 1006 C C . HIS A 1 128 ? -14.615 12.629 6.009 1.00 81.06 128 HIS A C 1
ATOM 1008 O O . HIS A 1 128 ? -15.739 13.077 6.243 1.00 81.06 128 HIS A O 1
ATOM 1014 N N . VAL A 1 129 ? -14.435 11.466 5.382 1.00 80.38 129 VAL A N 1
ATOM 1015 C CA . VAL A 1 129 ? -15.538 10.693 4.798 1.00 80.38 129 VAL A CA 1
ATOM 1016 C C . VAL A 1 129 ? -16.031 9.656 5.794 1.00 80.38 129 VAL A C 1
ATOM 1018 O O . VAL A 1 129 ? -17.206 9.664 6.166 1.00 80.38 129 VAL A O 1
ATOM 1021 N N . PHE A 1 130 ? -15.150 8.784 6.287 1.00 80.06 130 PHE A N 1
ATOM 1022 C CA . PHE A 1 130 ? -15.579 7.660 7.125 1.00 80.06 130 PHE A CA 1
ATOM 1023 C C . PHE A 1 130 ? -16.024 8.083 8.513 1.00 80.06 130 PHE A C 1
ATOM 1025 O O . PHE A 1 130 ? -16.966 7.495 9.043 1.00 80.06 130 PHE A O 1
ATOM 1032 N N . ASN A 1 131 ? -15.451 9.149 9.073 1.00 78.38 131 ASN A N 1
ATOM 1033 C CA . ASN A 1 131 ? -15.946 9.680 10.337 1.00 78.38 131 ASN A CA 1
ATOM 1034 C C . ASN A 1 131 ? -17.414 10.138 10.248 1.00 78.38 131 ASN A C 1
ATOM 1036 O O . ASN A 1 131 ? -18.193 9.910 11.170 1.00 78.38 131 ASN A O 1
ATOM 1040 N N . ARG A 1 132 ? -17.824 10.701 9.104 1.00 76.38 132 ARG A N 1
ATOM 1041 C CA . ARG A 1 132 ? -19.222 11.066 8.834 1.00 76.38 132 ARG A CA 1
ATOM 1042 C C . ARG A 1 132 ? -20.084 9.841 8.533 1.00 76.38 132 ARG A C 1
ATOM 1044 O O . ARG A 1 132 ? -21.221 9.748 8.991 1.00 76.38 132 ARG A O 1
ATOM 1051 N N . LEU A 1 133 ? -19.534 8.884 7.784 1.00 78.38 133 LEU A N 1
ATOM 1052 C CA . LEU A 1 133 ? -20.226 7.659 7.389 1.00 78.38 133 LEU A CA 1
ATOM 1053 C C . LEU A 1 133 ? -20.594 6.779 8.590 1.00 78.38 133 LEU A C 1
ATOM 1055 O O . LEU A 1 133 ? -21.654 6.158 8.570 1.00 78.38 133 LEU A O 1
ATOM 1059 N N . ARG A 1 134 ? -19.772 6.782 9.653 1.00 77.19 134 ARG A N 1
ATOM 1060 C CA . ARG A 1 134 ? -19.989 6.047 10.918 1.00 77.19 134 ARG A CA 1
ATOM 1061 C C . ARG A 1 134 ? -21.336 6.324 11.594 1.00 77.19 134 ARG A C 1
ATOM 1063 O O . ARG A 1 134 ? -21.773 5.518 12.405 1.00 77.19 134 ARG A O 1
ATOM 1070 N N . GLN A 1 135 ? -22.026 7.408 11.238 1.00 78.81 135 GLN A N 1
ATOM 1071 C CA . GLN A 1 135 ? -23.376 7.704 11.733 1.00 78.81 135 GLN A CA 1
ATOM 1072 C C . GLN A 1 135 ? -24.492 6.886 11.042 1.00 78.81 135 GLN A C 1
ATOM 1074 O O . GLN A 1 135 ? -25.660 7.000 11.408 1.00 78.81 135 GLN A O 1
ATOM 1079 N N . ARG A 1 136 ? -24.178 6.059 10.033 1.00 78.62 136 ARG A N 1
ATOM 1080 C CA . ARG A 1 136 ? -25.144 5.224 9.289 1.00 78.62 136 ARG A CA 1
ATOM 1081 C C . ARG A 1 136 ? -25.063 3.750 9.713 1.00 78.62 136 ARG A C 1
ATOM 1083 O O . ARG A 1 136 ? -23.989 3.248 10.013 1.00 78.62 136 ARG A O 1
ATOM 1090 N N . LYS A 1 137 ? -26.181 3.010 9.656 1.00 70.19 137 LYS A N 1
ATOM 1091 C CA . LYS A 1 137 ? -26.270 1.602 10.119 1.00 70.19 137 LYS A CA 1
ATOM 1092 C C . LYS A 1 137 ? -25.334 0.615 9.389 1.00 70.19 137 LYS A C 1
ATOM 1094 O O . LYS A 1 137 ? -24.902 -0.356 9.996 1.00 70.19 137 LYS A O 1
ATOM 1099 N N . ALA A 1 138 ? -24.990 0.870 8.124 1.00 74.69 138 ALA A N 1
ATOM 1100 C CA . ALA A 1 138 ? -24.128 0.009 7.297 1.00 74.69 138 ALA A CA 1
ATOM 1101 C C . ALA A 1 138 ? -22.755 0.639 6.978 1.00 74.69 138 ALA A C 1
ATOM 1103 O O . ALA A 1 138 ? -22.156 0.364 5.940 1.00 74.69 138 ALA A O 1
ATOM 1104 N N . TRP A 1 139 ? -22.260 1.517 7.856 1.00 77.62 139 TRP A N 1
ATOM 1105 C CA . TRP A 1 139 ? -21.040 2.295 7.617 1.00 77.62 139 TRP A CA 1
ATOM 1106 C C . TRP A 1 139 ? -19.802 1.439 7.334 1.00 77.62 139 TRP A C 1
ATOM 1108 O O . TRP A 1 139 ? -18.979 1.816 6.510 1.00 77.62 139 TRP A O 1
ATOM 1118 N N . TRP A 1 140 ? -19.682 0.282 7.985 1.00 73.50 140 TRP A N 1
ATOM 1119 C CA . TRP A 1 140 ? -18.500 -0.573 7.904 1.00 73.50 140 TRP A CA 1
ATOM 1120 C C . TRP A 1 140 ? -18.321 -1.189 6.512 1.00 73.50 140 TRP A C 1
ATOM 1122 O O . TRP A 1 140 ? -17.213 -1.168 5.988 1.00 73.50 140 TRP A O 1
ATOM 1132 N N . VAL A 1 141 ? -19.404 -1.649 5.871 1.00 76.19 141 VAL A N 1
ATOM 1133 C CA . VAL A 1 141 ? -19.356 -2.204 4.504 1.00 76.19 141 VAL A CA 1
ATOM 1134 C C . VAL A 1 141 ? -18.906 -1.132 3.523 1.00 76.19 141 VAL A C 1
ATOM 1136 O O . VAL A 1 141 ? -17.984 -1.342 2.741 1.00 76.19 141 VAL A O 1
ATOM 1139 N N . ALA A 1 142 ? -19.534 0.041 3.593 1.00 79.62 142 ALA A N 1
ATOM 1140 C CA . ALA A 1 142 ? -19.220 1.139 2.697 1.00 79.62 142 ALA A CA 1
ATOM 1141 C C . ALA A 1 142 ? -17.789 1.662 2.925 1.00 79.62 142 ALA A C 1
ATOM 1143 O O . ALA A 1 142 ? -17.057 1.862 1.961 1.00 79.62 142 ALA A O 1
ATOM 1144 N N . SER A 1 143 ? -17.341 1.804 4.175 1.00 78.56 143 SER A N 1
ATOM 1145 C CA . SER A 1 143 ? -15.957 2.184 4.481 1.00 78.56 143 SER A CA 1
ATOM 1146 C C . SER A 1 143 ? -14.938 1.169 3.960 1.00 78.56 143 SER A C 1
ATOM 1148 O O . SER A 1 143 ? -13.928 1.577 3.392 1.00 78.56 143 SER A O 1
ATOM 1150 N N . THR A 1 144 ? -15.205 -0.134 4.082 1.00 81.31 144 THR A N 1
ATOM 1151 C CA . THR A 1 144 ? -14.315 -1.171 3.544 1.00 81.31 144 THR A CA 1
ATOM 1152 C C . THR A 1 144 ? -14.293 -1.147 2.017 1.00 81.31 144 THR A C 1
ATOM 1154 O O . THR A 1 144 ? -13.211 -1.113 1.436 1.00 81.31 144 THR A O 1
ATOM 1157 N N . LEU A 1 145 ? -15.451 -1.110 1.351 1.00 84.12 145 LEU A N 1
ATOM 1158 C CA . LEU A 1 145 ? -15.526 -1.124 -0.114 1.00 84.12 145 LEU A CA 1
ATOM 1159 C C . LEU A 1 145 ? -14.891 0.123 -0.736 1.00 84.12 145 LEU A C 1
ATOM 1161 O O . LEU A 1 145 ? -13.990 -0.001 -1.565 1.00 84.12 145 LEU A O 1
ATOM 1165 N N . PHE A 1 146 ? -15.329 1.315 -0.320 1.00 85.19 146 PHE A N 1
ATOM 1166 C CA . PHE A 1 146 ? -14.857 2.576 -0.895 1.00 85.19 146 PHE A CA 1
ATOM 1167 C C . PHE A 1 146 ? -13.434 2.927 -0.451 1.00 85.19 146 PHE A C 1
ATOM 1169 O O . PHE A 1 146 ? -12.696 3.539 -1.223 1.00 85.19 146 PHE A O 1
ATOM 1176 N N . GLY A 1 147 ? -13.030 2.532 0.760 1.00 85.00 147 GLY A N 1
ATOM 1177 C CA . GLY A 1 147 ? -11.672 2.750 1.263 1.00 85.00 147 GLY A CA 1
ATOM 1178 C C . GLY A 1 147 ? -10.639 1.966 0.471 1.00 85.00 147 GLY A C 1
ATOM 1179 O O . GLY A 1 147 ? -9.704 2.559 -0.058 1.00 85.00 147 GLY A O 1
ATOM 1180 N N . ASN A 1 148 ? -10.861 0.659 0.308 1.00 87.31 148 ASN A N 1
ATOM 1181 C CA . ASN A 1 148 ? -9.994 -0.193 -0.507 1.00 87.31 148 ASN A CA 1
ATOM 1182 C C . ASN A 1 148 ? -9.983 0.236 -1.979 1.00 87.31 148 ASN A C 1
ATOM 1184 O O . ASN A 1 148 ? -8.937 0.178 -2.623 1.00 87.31 148 ASN A O 1
ATOM 1188 N N . LEU A 1 149 ? -11.129 0.681 -2.509 1.00 89.94 149 LEU A N 1
ATOM 1189 C CA . LEU A 1 149 ? -11.232 1.108 -3.902 1.00 89.94 149 LEU A CA 1
ATOM 1190 C C . LEU A 1 149 ? -10.413 2.374 -4.141 1.00 89.94 149 LEU A C 1
ATOM 1192 O O . LEU A 1 149 ? -9.625 2.431 -5.078 1.00 89.94 149 LEU A O 1
ATOM 1196 N N . SER A 1 150 ? -10.580 3.373 -3.272 1.00 89.62 150 SER A N 1
ATOM 1197 C CA . SER A 1 150 ? -9.878 4.652 -3.395 1.00 89.62 150 SER A CA 1
ATOM 1198 C C . SER A 1 150 ? -8.369 4.486 -3.227 1.00 89.62 150 SER A C 1
ATOM 1200 O O . SER A 1 150 ? -7.618 5.064 -4.005 1.00 89.62 150 SER A O 1
ATOM 1202 N N . ASP A 1 151 ? -7.931 3.676 -2.257 1.00 90.12 151 ASP A N 1
ATOM 1203 C CA . ASP A 1 151 ? -6.518 3.329 -2.049 1.00 90.12 151 ASP A CA 1
ATOM 1204 C C . ASP A 1 151 ? -5.910 2.673 -3.295 1.00 90.12 151 ASP A C 1
ATOM 1206 O O . ASP A 1 151 ? -4.917 3.155 -3.842 1.00 90.12 151 ASP A O 1
ATOM 1210 N N . THR A 1 152 ? -6.561 1.619 -3.791 1.00 92.12 152 THR A N 1
ATOM 1211 C CA . THR A 1 152 ? -6.060 0.828 -4.919 1.00 92.12 152 THR A CA 1
ATOM 1212 C C . THR A 1 152 ? -6.037 1.655 -6.201 1.00 92.12 152 THR A C 1
ATOM 1214 O O . THR A 1 152 ? -5.017 1.708 -6.885 1.00 92.12 152 THR A O 1
ATOM 1217 N N . LEU A 1 153 ? -7.122 2.371 -6.510 1.00 93.25 153 LEU A N 1
ATOM 1218 C CA . LEU A 1 153 ? -7.166 3.230 -7.690 1.00 93.25 153 LEU A CA 1
ATOM 1219 C C . LEU A 1 153 ? -6.127 4.346 -7.613 1.00 93.25 153 LEU A C 1
ATOM 1221 O O . LEU A 1 153 ? -5.425 4.563 -8.594 1.00 93.25 153 LEU A O 1
ATOM 1225 N N . ALA A 1 154 ? -5.988 5.023 -6.470 1.00 94.31 154 ALA A N 1
ATOM 1226 C CA . ALA A 1 154 ? -4.987 6.075 -6.315 1.00 94.31 154 ALA A CA 1
ATOM 1227 C C . ALA A 1 154 ? -3.566 5.532 -6.496 1.00 94.31 154 ALA A C 1
ATOM 1229 O O . ALA A 1 154 ? -2.763 6.144 -7.201 1.00 94.31 154 ALA A O 1
ATOM 1230 N N . PHE A 1 155 ? -3.270 4.368 -5.914 1.00 95.62 155 PHE A N 1
ATOM 1231 C CA . PHE A 1 155 ? -1.975 3.718 -6.058 1.00 95.62 155 PHE A CA 1
ATOM 1232 C C . PHE A 1 155 ? -1.660 3.407 -7.527 1.00 95.62 155 PHE A C 1
ATOM 1234 O O . PHE A 1 155 ? -0.669 3.905 -8.064 1.00 95.62 155 PHE A O 1
ATOM 1241 N N . PHE A 1 156 ? -2.506 2.622 -8.203 1.00 95.56 156 PHE A N 1
ATOM 1242 C CA . PHE A 1 156 ? -2.236 2.185 -9.577 1.00 95.56 156 PHE A CA 1
ATOM 1243 C C . PHE A 1 156 ? -2.279 3.345 -10.574 1.00 95.56 156 PHE A C 1
ATOM 1245 O O . PHE A 1 156 ? -1.471 3.381 -11.504 1.00 95.56 156 PHE A O 1
ATOM 1252 N N . PHE A 1 157 ? -3.149 4.332 -10.346 1.00 96.12 157 PHE A N 1
ATOM 1253 C CA . PHE A 1 157 ? -3.185 5.552 -11.142 1.00 96.12 157 PHE A CA 1
ATOM 1254 C C . PHE A 1 157 ? -1.858 6.314 -11.039 1.00 96.12 157 PHE A C 1
ATOM 1256 O O . PHE A 1 157 ? -1.224 6.586 -12.053 1.00 96.12 157 PHE A O 1
ATOM 1263 N N . ILE A 1 158 ? -1.367 6.606 -9.834 1.00 95.56 158 ILE A N 1
ATOM 1264 C CA . ILE A 1 158 ? -0.121 7.372 -9.666 1.00 95.56 158 ILE A CA 1
ATOM 1265 C C . ILE A 1 158 ? 1.093 6.568 -10.165 1.00 95.56 158 ILE A C 1
ATOM 1267 O O . ILE A 1 158 ? 1.957 7.102 -10.875 1.00 95.56 158 ILE A O 1
ATOM 1271 N N . ALA A 1 159 ? 1.145 5.271 -9.853 1.00 95.56 159 ALA A N 1
ATOM 1272 C CA . ALA A 1 159 ? 2.262 4.407 -10.214 1.00 95.56 159 ALA A CA 1
ATOM 1273 C C . ALA A 1 159 ? 2.374 4.199 -11.733 1.00 95.56 159 ALA A C 1
ATOM 1275 O O . ALA A 1 159 ? 3.463 4.359 -12.289 1.00 95.56 159 ALA A O 1
ATOM 1276 N N . PHE A 1 160 ? 1.262 3.899 -12.415 1.00 95.69 160 PHE A N 1
ATOM 1277 C CA . PHE A 1 160 ? 1.304 3.325 -13.764 1.00 95.69 160 PHE A CA 1
ATOM 1278 C C . PHE A 1 160 ? 0.562 4.118 -14.842 1.00 95.69 160 PHE A C 1
ATOM 1280 O O . PHE A 1 160 ? 0.815 3.885 -16.023 1.00 95.69 160 PHE A O 1
ATOM 1287 N N . TYR A 1 161 ? -0.278 5.103 -14.500 1.00 94.62 161 TYR A N 1
ATOM 1288 C CA . TYR A 1 161 ? -0.931 5.926 -15.523 1.00 94.62 161 TYR A CA 1
ATOM 1289 C C . TYR A 1 161 ? 0.115 6.661 -16.371 1.00 94.62 161 TYR A C 1
ATOM 1291 O O . TYR A 1 161 ? 0.862 7.500 -15.861 1.00 94.62 161 TYR A O 1
ATOM 1299 N N . ARG A 1 162 ? 0.193 6.338 -17.669 1.00 91.75 162 ARG A N 1
ATOM 1300 C CA . ARG A 1 162 ? 1.235 6.849 -18.580 1.00 91.75 162 ARG A CA 1
ATOM 1301 C C . ARG A 1 162 ? 2.654 6.668 -18.011 1.00 91.75 162 ARG A C 1
ATOM 1303 O O . ARG A 1 162 ? 3.449 7.610 -17.990 1.00 91.75 162 ARG A O 1
ATOM 1310 N N . SER 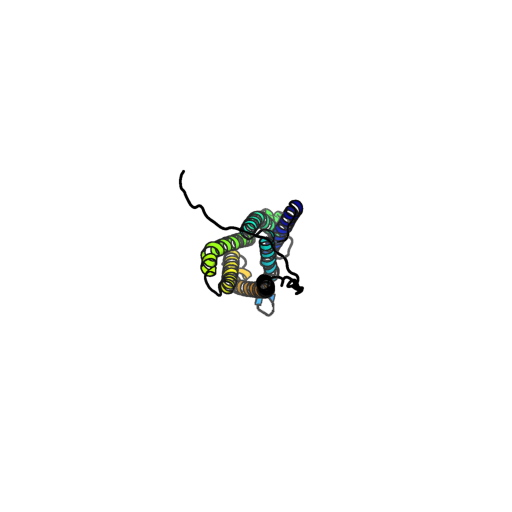A 1 163 ? 2.959 5.502 -17.444 1.00 91.75 163 SER A N 1
ATOM 1311 C CA . SER A 1 163 ? 4.338 5.157 -17.085 1.00 91.75 163 SER A CA 1
ATOM 1312 C C . SER A 1 163 ? 5.166 4.809 -18.322 1.00 91.75 163 SER A C 1
ATOM 1314 O O . SER A 1 163 ? 4.638 4.581 -19.407 1.00 91.75 163 SER A O 1
ATOM 1316 N N . THR A 1 164 ? 6.488 4.801 -18.158 1.00 91.12 164 THR A N 1
ATOM 1317 C CA . THR A 1 164 ? 7.429 4.373 -19.204 1.00 91.12 164 THR A CA 1
ATOM 1318 C C . THR A 1 164 ? 7.411 2.859 -19.425 1.00 91.12 164 THR A C 1
ATOM 1320 O O . THR A 1 164 ? 7.976 2.381 -20.402 1.00 91.12 164 THR A O 1
ATOM 1323 N N . ASP A 1 165 ? 6.777 2.103 -18.526 1.00 89.69 165 ASP A N 1
ATOM 1324 C CA . ASP A 1 165 ? 6.517 0.679 -18.707 1.00 89.69 165 ASP A CA 1
ATOM 1325 C C . ASP A 1 165 ? 5.233 0.514 -19.530 1.00 89.69 165 ASP A C 1
ATOM 1327 O O . ASP A 1 165 ? 4.127 0.723 -19.029 1.00 89.69 165 ASP A O 1
ATOM 1331 N N . ALA A 1 166 ? 5.388 0.166 -20.809 1.00 90.44 166 ALA A N 1
ATOM 1332 C CA . ALA A 1 166 ? 4.276 0.074 -21.751 1.00 90.44 166 ALA A CA 1
ATOM 1333 C C . ALA A 1 166 ? 3.219 -0.960 -21.331 1.00 90.44 166 ALA A C 1
ATOM 1335 O O . ALA A 1 166 ? 2.026 -0.719 -21.515 1.00 90.44 166 ALA A O 1
ATOM 1336 N N . PHE A 1 167 ? 3.639 -2.086 -20.741 1.00 91.56 167 PHE A N 1
ATOM 1337 C CA . PHE A 1 167 ? 2.716 -3.129 -20.303 1.00 91.56 167 PHE A CA 1
ATOM 1338 C C . PHE A 1 167 ? 1.878 -2.641 -19.122 1.00 91.56 167 PHE A C 1
ATOM 1340 O O . PHE A 1 167 ? 0.648 -2.736 -19.148 1.00 91.56 167 PHE A O 1
ATOM 1347 N N . MET A 1 168 ? 2.530 -2.070 -18.108 1.00 92.31 168 MET A N 1
ATOM 1348 C CA . MET A 1 168 ? 1.823 -1.559 -16.937 1.00 92.31 168 MET A CA 1
ATOM 1349 C C . MET A 1 168 ? 0.936 -0.367 -17.304 1.00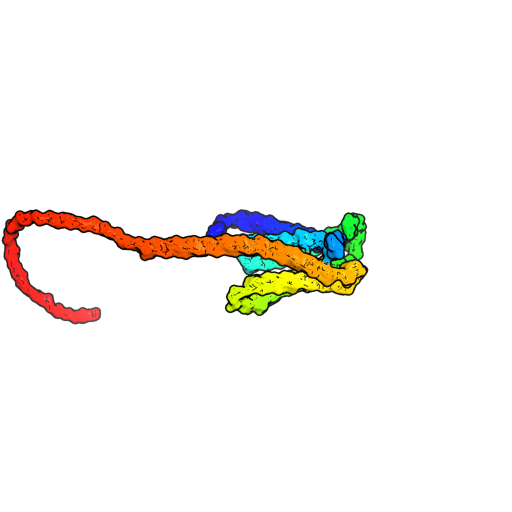 92.31 168 MET A C 1
ATOM 1351 O O . MET A 1 168 ? -0.202 -0.292 -16.853 1.00 92.31 168 MET A O 1
ATOM 1355 N N . ALA A 1 169 ? 1.403 0.537 -18.168 1.00 93.56 169 ALA A N 1
ATOM 1356 C CA . ALA A 1 169 ? 0.629 1.697 -18.604 1.00 93.56 169 ALA A CA 1
ATOM 1357 C C . ALA A 1 169 ? -0.619 1.332 -19.424 1.00 93.56 169 ALA A C 1
ATOM 1359 O O . ALA A 1 169 ? -1.608 2.064 -19.366 1.00 93.56 169 ALA A O 1
ATOM 1360 N N . ALA A 1 170 ? -0.594 0.223 -20.167 1.00 93.88 170 ALA A N 1
ATOM 1361 C CA . ALA A 1 170 ? -1.751 -0.258 -20.918 1.00 93.88 170 ALA A CA 1
ATOM 1362 C C . ALA A 1 170 ? -2.767 -0.993 -20.027 1.00 93.88 170 ALA A C 1
ATOM 1364 O O . ALA A 1 170 ? -3.970 -0.805 -20.193 1.00 93.88 170 ALA A O 1
ATOM 1365 N N . ASN A 1 171 ? -2.293 -1.785 -19.058 1.00 94.94 171 ASN A N 1
ATOM 1366 C CA . ASN A 1 171 ? -3.132 -2.728 -18.307 1.00 94.94 171 ASN A CA 1
ATOM 1367 C C . ASN A 1 171 ? -3.416 -2.317 -16.850 1.00 94.94 171 ASN A C 1
ATOM 1369 O O . ASN A 1 171 ? -4.066 -3.065 -16.123 1.00 94.94 171 ASN A O 1
ATOM 1373 N N . TRP A 1 172 ? -2.964 -1.142 -16.390 1.00 94.50 172 TRP A N 1
ATOM 1374 C CA . TRP A 1 172 ? -3.062 -0.757 -14.971 1.00 94.50 172 TRP A CA 1
ATOM 1375 C C . TRP A 1 172 ? -4.484 -0.811 -14.397 1.00 94.50 172 TRP A C 1
ATOM 1377 O O . TRP A 1 172 ? -4.633 -1.105 -13.215 1.00 94.50 172 TRP A O 1
ATOM 1387 N N . VAL A 1 173 ? -5.519 -0.537 -15.202 1.00 95.06 173 VAL A N 1
ATOM 1388 C CA . VAL A 1 173 ? -6.921 -0.590 -14.750 1.00 95.06 173 VAL A CA 1
ATOM 1389 C C . VAL A 1 173 ? -7.324 -2.025 -14.431 1.00 95.06 173 VAL A C 1
ATOM 1391 O O . VAL A 1 173 ? -7.883 -2.281 -13.369 1.00 95.06 173 VAL A O 1
ATOM 1394 N N . GLU A 1 174 ? -7.018 -2.961 -15.328 1.00 94.19 174 GLU A N 1
ATOM 1395 C CA . GLU A 1 174 ? -7.305 -4.381 -15.132 1.00 94.19 174 GLU A CA 1
ATOM 1396 C C . GLU A 1 174 ? -6.554 -4.914 -13.908 1.00 94.19 174 GLU A C 1
ATOM 1398 O O . GLU A 1 174 ? -7.162 -5.496 -13.011 1.00 94.19 174 GLU A O 1
ATOM 1403 N N . ILE A 1 175 ? -5.257 -4.604 -13.814 1.00 94.12 175 ILE A N 1
ATOM 1404 C CA . ILE A 1 175 ? -4.412 -4.998 -12.683 1.00 94.12 175 ILE A CA 1
ATOM 1405 C C . ILE A 1 175 ? -4.978 -4.443 -11.366 1.00 94.12 175 ILE A C 1
ATOM 1407 O O . ILE A 1 175 ? -5.070 -5.175 -10.381 1.00 94.12 175 ILE A O 1
ATOM 1411 N N . ALA A 1 176 ? -5.403 -3.175 -11.343 1.00 94.38 176 ALA A N 1
ATOM 1412 C CA . ALA A 1 176 ? -6.002 -2.552 -10.165 1.00 94.38 176 ALA A CA 1
ATOM 1413 C C . ALA A 1 176 ? -7.321 -3.222 -9.753 1.00 94.38 176 ALA A C 1
ATOM 1415 O O . ALA A 1 176 ? -7.586 -3.370 -8.562 1.00 94.38 176 ALA A O 1
ATOM 1416 N N . LEU A 1 177 ? -8.153 -3.636 -10.713 1.00 93.12 177 LEU A N 1
ATOM 1417 C CA . LEU A 1 177 ? -9.413 -4.333 -10.439 1.00 93.12 177 LEU A CA 1
ATOM 1418 C C . LEU A 1 177 ? -9.177 -5.730 -9.859 1.00 93.12 177 LEU A C 1
ATOM 1420 O O . LEU A 1 177 ? -9.864 -6.126 -8.911 1.00 93.12 177 LEU A O 1
ATOM 1424 N N . VAL A 1 178 ? -8.194 -6.463 -10.388 1.00 92.38 178 VAL A N 1
ATOM 1425 C CA . VAL A 1 178 ? -7.803 -7.769 -9.845 1.00 92.38 178 VAL A CA 1
ATOM 1426 C C . VAL A 1 178 ? -7.251 -7.599 -8.429 1.00 92.38 178 VAL A C 1
ATOM 1428 O O . VAL A 1 178 ? -7.726 -8.270 -7.512 1.00 92.38 178 VAL A O 1
ATOM 1431 N N . ASP A 1 179 ? -6.329 -6.655 -8.219 1.00 91.44 179 ASP A N 1
ATOM 1432 C CA . ASP A 1 179 ? -5.771 -6.345 -6.897 1.00 91.44 179 ASP A CA 1
ATOM 1433 C C . ASP A 1 179 ? -6.862 -5.987 -5.880 1.00 91.44 179 ASP A C 1
ATOM 1435 O O . ASP A 1 179 ? -6.940 -6.562 -4.792 1.00 91.44 179 ASP A O 1
ATOM 1439 N N . TYR A 1 180 ? -7.769 -5.090 -6.270 1.00 91.62 180 TYR A N 1
ATOM 1440 C CA . TYR A 1 180 ? -8.906 -4.687 -5.453 1.00 91.62 180 TYR A CA 1
ATOM 1441 C C . TYR A 1 180 ? -9.783 -5.882 -5.067 1.00 91.62 180 TYR A C 1
ATOM 1443 O O . TYR A 1 180 ? -10.190 -6.006 -3.911 1.00 91.62 180 TYR A O 1
ATOM 1451 N N . THR A 1 181 ? -10.038 -6.793 -6.007 1.00 89.88 181 THR A N 1
ATOM 1452 C CA . THR A 1 181 ? -10.837 -7.997 -5.758 1.00 89.88 181 THR A CA 1
ATOM 1453 C C . THR A 1 181 ? -10.163 -8.905 -4.730 1.00 89.88 181 THR A C 1
ATOM 1455 O O . THR A 1 181 ? -10.808 -9.311 -3.763 1.00 89.88 181 THR A O 1
ATOM 14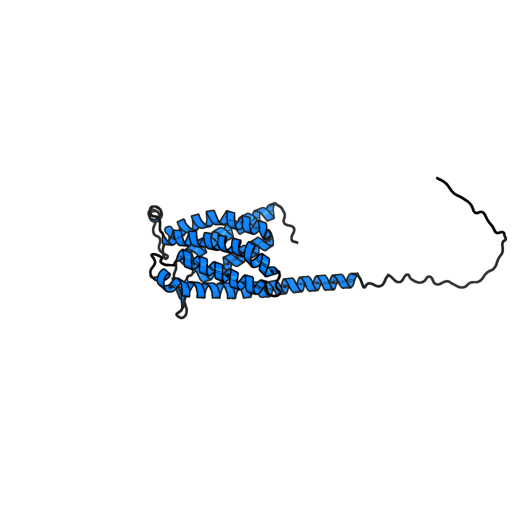58 N N . PHE A 1 182 ? -8.859 -9.170 -4.866 1.00 87.19 182 PHE A N 1
ATOM 1459 C CA . PHE A 1 182 ? -8.102 -9.954 -3.882 1.00 87.19 182 PHE A CA 1
ATOM 1460 C C . PHE A 1 182 ? -8.100 -9.293 -2.498 1.00 87.19 182 PHE A C 1
ATOM 1462 O O . PHE A 1 182 ? -8.383 -9.955 -1.493 1.00 87.19 182 PHE A O 1
ATOM 1469 N N . LYS A 1 183 ? -7.860 -7.977 -2.438 1.00 87.38 183 LYS A N 1
ATOM 1470 C CA . LYS A 1 183 ? -7.925 -7.196 -1.195 1.00 87.38 183 LYS A CA 1
ATOM 1471 C C . LYS A 1 183 ? -9.296 -7.290 -0.533 1.00 87.38 183 LYS A C 1
ATOM 1473 O O . LYS A 1 183 ? -9.365 -7.487 0.682 1.00 87.38 183 LYS A O 1
ATOM 1478 N N . LEU A 1 184 ? -10.383 -7.183 -1.299 1.00 87.31 184 LEU A N 1
ATOM 1479 C CA . LEU A 1 184 ? -11.743 -7.303 -0.777 1.00 87.31 184 LEU A CA 1
ATOM 1480 C C . LEU A 1 184 ? -12.055 -8.707 -0.272 1.00 87.31 184 LEU A C 1
ATOM 1482 O O . LEU A 1 184 ? -12.591 -8.833 0.826 1.00 87.31 184 LEU A O 1
ATOM 1486 N N . LEU A 1 185 ? -11.722 -9.749 -1.038 1.00 87.25 185 LEU A N 1
ATOM 1487 C CA . LEU A 1 185 ? -11.968 -11.137 -0.641 1.00 87.25 185 LEU A CA 1
ATOM 1488 C C . LEU A 1 185 ? -11.299 -11.446 0.696 1.00 87.25 185 LEU A C 1
ATOM 1490 O O . LEU A 1 185 ? -11.936 -11.973 1.608 1.00 87.25 185 LEU A O 1
ATOM 1494 N N . ILE A 1 186 ? -10.035 -11.048 0.842 1.00 81.44 186 ILE A N 1
ATOM 1495 C CA . ILE A 1 186 ? -9.283 -11.279 2.073 1.00 81.44 186 ILE A CA 1
ATOM 1496 C C . ILE A 1 186 ? -9.808 -10.386 3.198 1.00 81.44 186 ILE A C 1
ATOM 1498 O O . ILE A 1 186 ? -10.027 -10.870 4.306 1.00 81.44 186 ILE A O 1
ATOM 1502 N N . SER A 1 187 ? -10.105 -9.113 2.923 1.00 78.00 187 SER A N 1
ATOM 1503 C CA . SER A 1 187 ? -10.717 -8.226 3.917 1.00 78.00 187 SER A CA 1
ATOM 1504 C C . SER A 1 187 ? -12.022 -8.808 4.454 1.00 78.00 187 SER A C 1
ATOM 1506 O O . SER A 1 187 ? -12.204 -8.875 5.663 1.00 78.00 187 SER A O 1
ATOM 1508 N N . LEU A 1 188 ? -12.916 -9.290 3.592 1.00 78.50 188 LEU A N 1
ATOM 1509 C CA . LEU A 1 188 ? -14.168 -9.917 4.010 1.00 78.50 188 LEU A CA 1
ATOM 1510 C C . LEU A 1 188 ? -13.911 -11.196 4.816 1.00 78.50 188 LEU A C 1
ATOM 1512 O O . LEU A 1 188 ? -14.501 -11.355 5.884 1.00 78.50 188 LEU A O 1
ATOM 1516 N N . LEU A 1 189 ? -12.987 -12.051 4.367 1.00 78.69 189 LEU A N 1
ATOM 1517 C CA . LEU A 1 189 ? -12.619 -13.285 5.063 1.00 78.69 189 LEU A CA 1
ATOM 1518 C C . LEU A 1 189 ? -12.069 -13.031 6.475 1.00 78.69 189 LEU A C 1
ATOM 1520 O O . LEU A 1 189 ? -12.356 -13.814 7.372 1.00 78.69 189 LEU A O 1
ATOM 1524 N N . PHE A 1 190 ? -11.316 -11.951 6.701 1.00 71.00 190 PHE A N 1
ATOM 1525 C CA . PHE A 1 190 ? -10.788 -11.604 8.027 1.00 71.00 190 PHE A CA 1
ATOM 1526 C C . PHE A 1 190 ? -11.776 -10.800 8.886 1.00 71.00 190 PHE A C 1
ATOM 1528 O O . PHE A 1 190 ? -11.889 -11.052 10.088 1.00 71.00 190 PHE A O 1
ATOM 1535 N N . PHE A 1 191 ? -12.507 -9.843 8.304 1.00 65.19 191 PHE A N 1
ATOM 1536 C CA . PHE A 1 191 ? -13.409 -8.963 9.056 1.00 65.19 191 PHE A CA 1
ATOM 1537 C C . PHE A 1 191 ? -14.690 -9.668 9.521 1.00 65.19 191 PHE A C 1
ATOM 1539 O O . PHE A 1 191 ? -15.141 -9.400 10.636 1.00 65.19 191 PHE A O 1
ATOM 1546 N N . LEU A 1 192 ? -15.272 -10.575 8.726 1.00 67.88 192 LEU A N 1
ATOM 1547 C CA . LEU A 1 192 ? -16.508 -11.287 9.093 1.00 67.88 192 LEU A CA 1
ATOM 1548 C C . LEU A 1 192 ? -16.351 -12.157 10.358 1.00 67.88 192 LEU A C 1
ATOM 1550 O O . LEU A 1 192 ? -17.134 -11.972 11.297 1.00 67.88 192 LEU A O 1
ATOM 1554 N N . PRO A 1 193 ? -15.340 -13.047 10.466 1.00 68.94 193 PRO A N 1
ATOM 1555 C CA . PRO A 1 193 ? -15.142 -13.865 11.664 1.00 68.94 193 PRO A CA 1
ATOM 1556 C C . PRO A 1 193 ? -14.861 -13.013 12.899 1.00 68.94 193 PRO A C 1
ATOM 1558 O O . PRO A 1 193 ? -15.364 -13.268 13.990 1.00 68.94 193 PRO A O 1
ATOM 1561 N N . MET A 1 194 ? -14.067 -11.965 12.719 1.00 66.12 194 MET A N 1
ATOM 1562 C CA . MET A 1 194 ? -13.602 -11.098 13.788 1.00 66.12 194 MET A CA 1
ATOM 1563 C C . MET A 1 194 ? -14.722 -10.217 14.354 1.00 66.12 194 MET A C 1
ATOM 1565 O O . MET A 1 194 ? -14.817 -10.052 15.573 1.00 66.12 194 MET A O 1
ATOM 1569 N N . TYR A 1 195 ? -15.612 -9.709 13.496 1.00 63.69 195 TYR A N 1
ATOM 1570 C CA . TYR A 1 195 ? -16.849 -9.060 13.926 1.00 63.69 195 TYR A CA 1
ATOM 1571 C C . TYR A 1 195 ? -17.747 -10.039 14.693 1.00 63.69 195 TYR A C 1
ATOM 1573 O O . TYR A 1 195 ? -18.241 -9.697 15.767 1.00 63.69 195 TYR A O 1
ATOM 1581 N N . GLY A 1 196 ? -17.892 -11.274 14.198 1.00 66.50 196 GLY A N 1
ATOM 1582 C CA . GLY A 1 196 ? -18.669 -12.325 14.861 1.00 66.50 196 GLY A CA 1
ATOM 1583 C C . GLY A 1 196 ? -18.161 -12.654 16.267 1.00 66.50 196 GLY A C 1
ATOM 1584 O O . GLY A 1 196 ? -18.942 -12.701 17.217 1.00 66.50 196 GLY A O 1
ATOM 1585 N N . VAL A 1 197 ? -16.844 -12.798 16.440 1.00 73.75 197 VAL A N 1
ATOM 1586 C CA . VAL A 1 197 ? -16.229 -13.014 17.761 1.00 73.75 197 VAL A CA 1
ATOM 1587 C C . VAL A 1 197 ? -16.488 -11.823 18.684 1.00 73.75 197 VAL A C 1
ATOM 1589 O O . VAL A 1 197 ? -16.881 -12.014 19.834 1.00 73.75 197 VAL A O 1
ATOM 1592 N N . MET A 1 198 ? -16.317 -10.593 18.194 1.00 64.56 198 MET A N 1
ATOM 1593 C CA . MET A 1 198 ? -16.514 -9.387 19.001 1.00 64.56 198 MET A CA 1
ATOM 1594 C C . MET A 1 198 ? -17.975 -9.212 19.442 1.00 64.56 198 MET A C 1
ATOM 1596 O O . MET A 1 198 ? -18.226 -8.879 20.602 1.00 64.56 198 MET A O 1
ATOM 1600 N N . LEU A 1 199 ? -18.933 -9.500 18.556 1.00 71.19 199 LEU A N 1
ATOM 1601 C CA . LEU A 1 199 ? -20.360 -9.505 18.875 1.00 71.19 199 LEU A CA 1
ATOM 1602 C C . LEU A 1 199 ? -20.690 -10.578 19.918 1.00 71.19 199 LEU A C 1
ATOM 1604 O O . LEU A 1 199 ? -21.336 -10.269 20.916 1.00 71.19 199 LEU A O 1
ATOM 1608 N N . ASN A 1 200 ? -20.193 -11.806 19.746 1.00 74.44 200 ASN A N 1
ATOM 1609 C CA . ASN A 1 200 ? -20.412 -12.891 20.705 1.00 74.44 200 ASN A CA 1
ATOM 1610 C C . ASN A 1 200 ? -19.826 -12.573 22.086 1.00 74.44 200 ASN A C 1
ATOM 1612 O O . ASN A 1 200 ? -20.458 -12.849 23.105 1.00 74.44 200 ASN A O 1
ATOM 1616 N N . MET A 1 201 ? -18.650 -11.945 22.146 1.00 74.81 201 MET A N 1
ATOM 1617 C CA . MET A 1 201 ? -18.067 -11.484 23.408 1.00 74.81 201 MET A CA 1
ATOM 1618 C C . MET A 1 201 ? -18.921 -10.400 24.079 1.00 74.81 201 MET A C 1
ATOM 1620 O O . MET A 1 201 ? -19.088 -10.426 25.299 1.00 74.81 201 MET A O 1
ATOM 1624 N N . LEU A 1 202 ? -19.461 -9.454 23.305 1.00 75.62 202 LEU A N 1
ATOM 1625 C CA . LEU A 1 202 ? -20.317 -8.384 23.820 1.00 75.62 202 LEU A CA 1
ATOM 1626 C C . LEU A 1 202 ? -21.658 -8.933 24.328 1.00 75.62 202 LEU A C 1
ATOM 1628 O O . LEU A 1 202 ? -22.054 -8.623 25.448 1.00 75.62 202 LEU A O 1
ATOM 1632 N N . LEU A 1 203 ? -22.318 -9.785 23.539 1.00 77.00 203 LEU A N 1
ATOM 1633 C CA . LEU A 1 203 ? -23.574 -10.441 23.911 1.00 77.00 203 LEU A CA 1
ATOM 1634 C C . LEU A 1 203 ? -23.406 -11.282 25.178 1.00 77.00 203 LEU A C 1
ATOM 1636 O O . LEU A 1 203 ? -24.238 -11.203 26.080 1.00 77.00 203 LEU A O 1
ATOM 1640 N N . LYS A 1 204 ? -22.294 -12.018 25.295 1.00 81.12 204 LYS A N 1
ATOM 1641 C CA . LYS A 1 204 ? -21.984 -12.796 26.497 1.00 81.12 204 LYS A CA 1
ATOM 1642 C C . LYS A 1 204 ? -21.860 -11.899 27.732 1.00 81.12 204 LYS A C 1
ATOM 1644 O O . LYS A 1 204 ? -22.526 -12.162 28.730 1.00 81.12 204 LYS A O 1
ATOM 1649 N N . ARG A 1 205 ? -21.105 -10.796 27.635 1.00 73.56 205 ARG A N 1
ATOM 1650 C CA . ARG A 1 205 ? -20.949 -9.813 28.725 1.00 73.56 205 ARG A CA 1
ATOM 1651 C C . ARG A 1 205 ? -22.266 -9.151 29.129 1.00 73.56 205 ARG A C 1
ATOM 1653 O O . ARG A 1 205 ? -22.512 -8.978 30.318 1.00 73.56 205 ARG A O 1
ATOM 1660 N N . LEU A 1 206 ? -23.113 -8.797 28.161 1.00 76.56 206 LEU A N 1
ATOM 1661 C CA . LEU A 1 206 ? -24.435 -8.232 28.438 1.00 76.56 206 LEU A CA 1
ATOM 1662 C C . LEU A 1 206 ? -25.337 -9.261 29.136 1.00 76.56 206 LEU A C 1
ATOM 1664 O O . LEU A 1 206 ? -25.972 -8.927 30.134 1.00 76.56 206 LEU A O 1
ATOM 1668 N N . SER A 1 207 ? -25.327 -10.525 28.697 1.00 75.81 207 SER A N 1
ATOM 1669 C CA . SER A 1 207 ? -26.112 -11.587 29.344 1.00 75.81 207 SER A CA 1
ATOM 1670 C C . SER A 1 207 ? -25.652 -11.881 30.780 1.00 75.81 207 SER A C 1
ATOM 1672 O O . SER A 1 207 ? -26.479 -12.030 31.676 1.00 75.81 207 SER A O 1
ATOM 1674 N N . GLU A 1 208 ? -24.338 -11.877 31.031 1.00 69.31 208 GLU A N 1
ATOM 1675 C CA . GLU A 1 208 ? -23.765 -12.088 32.366 1.00 69.31 208 GLU A CA 1
ATOM 1676 C C . GLU A 1 208 ? -24.067 -10.907 33.306 1.00 69.31 208 GLU A C 1
ATOM 1678 O O . GLU A 1 208 ? -24.309 -11.112 34.495 1.00 69.31 208 GLU A O 1
ATOM 1683 N N . SER A 1 209 ? -24.132 -9.675 32.781 1.00 56.22 209 SER A N 1
ATOM 1684 C CA . SER A 1 209 ? -24.487 -8.488 33.572 1.00 56.22 209 SER A CA 1
ATOM 1685 C C . SER A 1 209 ? -25.943 -8.493 34.056 1.00 56.22 209 SER A C 1
ATOM 1687 O O . SER A 1 209 ? -26.215 -8.083 35.184 1.00 56.22 209 SER A O 1
ATOM 1689 N N . HIS A 1 210 ? -26.871 -9.038 33.261 1.00 53.62 210 HIS A N 1
ATOM 1690 C CA . HIS A 1 210 ? -28.279 -9.155 33.651 1.00 53.62 210 HIS A CA 1
ATOM 1691 C C . HIS A 1 210 ? -28.503 -10.185 34.771 1.00 53.62 210 HIS A C 1
ATOM 1693 O O . HIS A 1 210 ? -29.346 -9.959 35.635 1.00 53.62 210 HIS A O 1
ATOM 1699 N N . LEU A 1 211 ? -27.712 -11.264 34.824 1.00 55.44 211 LEU A N 1
ATOM 1700 C CA . LEU A 1 211 ? -27.829 -12.306 35.858 1.00 55.44 211 LEU A CA 1
ATOM 1701 C C . LEU A 1 211 ? -27.391 -11.843 37.262 1.00 55.44 211 LEU A C 1
ATOM 1703 O O . LEU A 1 211 ? -27.781 -12.452 38.259 1.00 55.44 211 LEU A O 1
ATOM 1707 N N . CYS A 1 212 ? -26.598 -10.771 37.368 1.00 50.97 212 CYS A N 1
ATOM 1708 C CA . CYS A 1 212 ? -26.148 -10.227 38.655 1.00 50.97 212 CYS A CA 1
ATOM 1709 C C . CYS A 1 212 ? -27.208 -9.329 39.329 1.00 50.97 212 CYS A C 1
ATOM 1711 O O . CYS A 1 212 ? -27.222 -9.207 40.552 1.00 50.97 212 CYS A O 1
ATOM 1713 N N . HIS A 1 213 ? -28.137 -8.747 38.559 1.00 50.34 213 HIS A N 1
ATOM 1714 C CA . HIS A 1 213 ? -29.222 -7.901 39.082 1.00 50.34 213 HIS A CA 1
ATOM 1715 C C . HIS A 1 213 ? -30.523 -8.649 39.395 1.00 50.34 213 HIS A C 1
ATOM 1717 O O . HIS A 1 213 ? -31.400 -8.090 40.045 1.00 50.34 213 HIS A O 1
ATOM 1723 N N . SER A 1 214 ? -30.646 -9.915 38.997 1.00 49.47 214 SER A N 1
ATOM 1724 C CA . SER A 1 214 ? -31.831 -10.742 39.252 1.00 49.47 214 SER A CA 1
ATOM 1725 C C . SER A 1 214 ? -31.632 -11.790 40.354 1.00 49.47 214 SER A C 1
ATOM 1727 O O . SER A 1 214 ? -32.414 -12.735 40.440 1.00 49.47 214 SER A O 1
ATOM 1729 N N . ARG A 1 215 ? -30.602 -11.662 41.209 1.00 43.00 215 ARG A N 1
ATOM 1730 C CA . ARG A 1 215 ? -30.528 -12.481 42.429 1.00 43.00 215 ARG A CA 1
ATOM 1731 C C . ARG A 1 215 ? -31.586 -11.977 43.419 1.00 43.00 215 ARG A C 1
ATOM 1733 O O . ARG A 1 215 ? -31.477 -10.828 43.847 1.00 43.00 215 ARG A O 1
ATOM 1740 N N . PRO A 1 216 ? -32.589 -12.791 43.803 1.00 55.97 216 PRO A N 1
ATOM 1741 C CA . PRO A 1 216 ? -33.468 -12.417 44.900 1.00 55.97 216 PRO A CA 1
ATOM 1742 C C . PRO A 1 216 ? -32.621 -12.219 46.169 1.00 55.97 216 PRO A C 1
ATOM 1744 O O . PRO A 1 216 ? -31.603 -12.907 46.330 1.00 55.97 216 PRO A O 1
ATOM 1747 N N . PRO A 1 217 ? -32.990 -11.274 47.054 1.00 55.06 217 PRO A N 1
ATOM 1748 C CA . PRO A 1 217 ? -32.263 -11.058 48.298 1.00 55.06 217 PRO A CA 1
ATOM 1749 C C . PRO A 1 217 ? -32.167 -12.381 49.069 1.00 55.06 217 PRO A C 1
ATOM 1751 O O . PRO A 1 217 ? -33.110 -13.178 49.015 1.00 55.06 217 PRO A O 1
ATOM 1754 N N . PRO A 1 218 ? -31.050 -12.646 49.774 1.00 53.03 218 PRO A N 1
ATOM 1755 C CA . PRO A 1 218 ? -30.934 -13.842 50.592 1.00 53.03 218 PRO A CA 1
ATOM 1756 C C . PRO A 1 218 ? -32.116 -13.870 51.559 1.00 53.03 218 PRO A C 1
ATOM 1758 O O . PRO A 1 218 ? -32.291 -12.969 52.380 1.00 53.03 218 PRO A O 1
ATOM 1761 N N . SER A 1 219 ? -32.966 -14.888 51.424 1.00 54.97 219 SER A N 1
ATOM 1762 C CA . SER A 1 219 ? -34.049 -15.136 52.360 1.00 54.97 219 SER A CA 1
ATOM 1763 C C . SER A 1 219 ? -33.414 -15.425 53.715 1.00 54.97 219 SER A C 1
ATOM 1765 O O . SER A 1 219 ? -32.893 -16.520 53.936 1.00 54.97 219 SER A O 1
ATOM 1767 N N . PHE A 1 220 ? -33.414 -14.429 54.601 1.00 46.91 220 PHE A N 1
ATOM 1768 C CA . PHE A 1 220 ? -33.055 -14.623 55.998 1.00 46.91 220 PHE A CA 1
ATOM 1769 C C . PHE A 1 220 ? -33.877 -15.800 56.544 1.00 46.91 220 PHE A C 1
ATOM 1771 O O . PHE A 1 220 ? -35.101 -15.813 56.358 1.00 46.91 220 PHE A O 1
ATOM 1778 N N . PRO A 1 221 ? -33.255 -16.799 57.197 1.00 49.84 221 PRO A N 1
ATOM 1779 C CA . PRO A 1 221 ? -34.011 -17.853 57.846 1.00 49.84 221 PRO A CA 1
ATOM 1780 C C . PRO A 1 221 ? -34.895 -17.203 58.911 1.00 49.84 221 PRO A C 1
ATOM 1782 O O . PRO A 1 221 ? -34.412 -16.608 59.875 1.00 49.84 221 PRO A O 1
ATOM 1785 N N . ARG A 1 222 ? -36.211 -17.272 58.688 1.00 46.34 222 ARG A N 1
ATOM 1786 C CA . ARG A 1 222 ? -37.238 -16.780 59.603 1.00 46.34 222 ARG A CA 1
ATOM 1787 C C . ARG A 1 222 ? -37.006 -17.466 60.952 1.00 46.34 222 ARG A C 1
ATOM 1789 O O . ARG A 1 222 ? -37.158 -18.684 61.060 1.00 46.34 222 ARG A O 1
ATOM 1796 N N . ARG A 1 223 ? -36.581 -16.697 61.958 1.00 42.66 223 ARG A N 1
ATOM 1797 C CA . ARG A 1 223 ? -36.411 -17.156 63.341 1.00 42.66 223 ARG A CA 1
ATOM 1798 C C . ARG A 1 223 ? -37.739 -17.792 63.764 1.00 42.66 223 ARG A C 1
ATOM 1800 O O . ARG A 1 223 ? -38.766 -17.119 63.749 1.00 42.66 223 ARG A O 1
ATOM 1807 N N . ARG A 1 224 ? -37.747 -19.099 64.048 1.00 43.59 224 ARG A N 1
ATOM 1808 C CA . ARG A 1 224 ? -38.912 -19.775 64.634 1.00 43.59 224 ARG A CA 1
ATOM 1809 C C . ARG A 1 224 ? -39.153 -19.147 65.998 1.00 43.59 224 ARG A C 1
ATOM 1811 O O . ARG A 1 224 ? -38.382 -19.368 66.925 1.00 43.59 224 ARG A O 1
ATOM 1818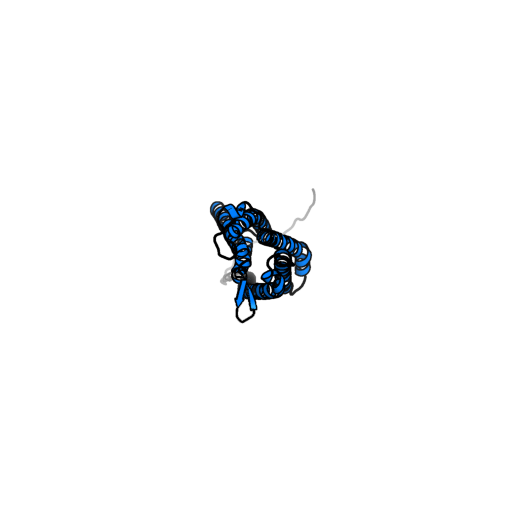 N N . GLU A 1 225 ? -40.205 -18.356 66.092 1.00 43.78 225 GLU A N 1
ATOM 1819 C CA . GLU A 1 225 ? -40.719 -17.840 67.348 1.00 43.78 225 GLU A CA 1
ATOM 1820 C C . GLU A 1 225 ? -41.425 -19.002 68.058 1.00 43.78 225 GLU A C 1
ATOM 1822 O O . GLU A 1 225 ? -42.516 -19.434 67.679 1.00 43.78 225 GLU A O 1
ATOM 1827 N N . SER A 1 226 ? -40.733 -19.609 69.021 1.00 40.25 226 SER A N 1
ATOM 1828 C CA . SER A 1 226 ? -41.301 -20.626 69.896 1.00 40.25 226 SER A CA 1
ATOM 1829 C C . SER A 1 226 ? -42.270 -19.954 70.865 1.00 40.25 226 SER A C 1
ATOM 1831 O O . SER A 1 226 ? -41.865 -19.235 71.774 1.00 40.25 226 SER A O 1
ATOM 1833 N N . ARG A 1 227 ? -43.564 -20.205 70.658 1.00 45.56 227 ARG A N 1
ATOM 1834 C CA . ARG A 1 227 ? -44.624 -19.977 71.644 1.00 45.56 227 ARG A CA 1
ATOM 1835 C C . ARG A 1 227 ? -44.371 -20.825 72.895 1.00 45.56 227 ARG A C 1
ATOM 1837 O O . ARG A 1 227 ? -44.648 -22.017 72.873 1.00 45.56 227 ARG A O 1
ATOM 1844 N N . THR A 1 228 ? -43.941 -20.174 73.965 1.00 40.75 228 THR A N 1
ATOM 1845 C CA . THR A 1 228 ? -44.147 -20.526 75.383 1.00 40.75 228 THR A CA 1
ATOM 1846 C C . THR A 1 228 ? -44.004 -19.182 76.109 1.00 40.75 228 THR A C 1
ATOM 1848 O O . THR A 1 228 ? -42.933 -18.596 76.082 1.00 40.75 228 THR A O 1
ATOM 1851 N N . GLY A 1 229 ? -45.052 -18.492 76.554 1.00 41.19 229 GLY A N 1
ATOM 1852 C CA . GLY A 1 229 ? -46.037 -18.985 77.500 1.00 41.19 229 GLY A CA 1
ATOM 1853 C C . GLY A 1 229 ? -45.438 -18.918 78.898 1.00 41.19 229 GLY A C 1
ATOM 1854 O O . GLY A 1 229 ? -45.129 -19.972 79.418 1.00 41.19 229 GLY A O 1
ATOM 1855 N N . GLU A 1 230 ? -45.229 -17.717 79.454 1.00 38.22 230 GLU A N 1
ATOM 1856 C CA . GLU A 1 230 ? -45.261 -17.494 80.904 1.00 38.22 230 GLU A CA 1
ATOM 1857 C C . GLU A 1 230 ? -45.250 -16.003 81.273 1.00 38.22 230 GLU A C 1
ATOM 1859 O O . GLU A 1 230 ? -44.557 -15.160 80.708 1.00 38.22 230 GLU A O 1
ATOM 1864 N N . THR A 1 231 ? -46.139 -15.721 82.209 1.00 40.06 231 THR A N 1
ATOM 1865 C CA . THR A 1 231 ? -46.482 -14.490 82.911 1.00 40.06 231 THR A CA 1
ATOM 1866 C C . THR A 1 231 ? -45.350 -13.975 83.799 1.00 40.06 231 THR A C 1
ATOM 1868 O O . THR A 1 231 ? -44.756 -14.778 84.504 1.00 40.06 231 THR A O 1
ATOM 1871 N N . HIS A 1 232 ? -45.147 -12.655 83.887 1.00 35.72 232 HIS A N 1
ATOM 1872 C CA . HIS A 1 232 ? -45.368 -11.882 85.124 1.00 35.72 232 HIS A CA 1
ATOM 1873 C C . HIS A 1 232 ? -44.916 -10.414 85.002 1.00 35.72 232 HIS A C 1
ATOM 1875 O O . HIS A 1 232 ? -43.803 -10.110 84.596 1.00 35.72 232 HIS A O 1
ATOM 1881 N N . SER A 1 233 ? -45.843 -9.533 85.393 1.00 35.66 233 SER A N 1
ATOM 1882 C CA . SER A 1 233 ? -45.688 -8.259 86.112 1.00 35.66 233 SER A CA 1
ATOM 1883 C C . SER A 1 233 ? -44.359 -7.493 86.039 1.00 35.66 233 SER A C 1
ATOM 1885 O O . SER A 1 233 ? -43.362 -7.961 86.573 1.00 35.66 233 SER A O 1
ATOM 1887 N N . PHE A 1 234 ? -44.412 -6.215 85.653 1.00 35.62 234 PHE A N 1
ATOM 1888 C CA . PHE A 1 234 ? -44.401 -5.097 86.613 1.00 35.62 234 PHE A CA 1
ATOM 1889 C C . PHE A 1 234 ? -44.598 -3.767 85.853 1.00 35.62 234 PHE A C 1
ATOM 1891 O O . PHE A 1 234 ? -43.877 -3.500 84.901 1.00 35.62 234 PHE A O 1
ATOM 1898 N N . TRP A 1 235 ? -45.630 -3.000 86.240 1.00 33.78 235 TRP A N 1
ATOM 1899 C CA . TRP A 1 235 ? -45.595 -1.561 86.574 1.00 33.78 235 TRP A CA 1
ATOM 1900 C C . TRP A 1 235 ? -44.550 -0.663 85.856 1.00 33.78 235 TRP A C 1
ATOM 1902 O O . TRP A 1 235 ? -43.372 -0.972 85.857 1.00 33.78 235 TRP A O 1
ATOM 1912 N N . GLN A 1 236 ? -44.811 0.551 85.357 1.00 33.12 236 GLN A N 1
ATOM 1913 C CA . GLN A 1 236 ? -45.881 1.538 85.541 1.00 33.12 236 GLN A CA 1
ATOM 1914 C C . GLN A 1 236 ? -45.409 2.826 84.811 1.00 33.12 236 GLN A C 1
ATOM 1916 O O . GLN A 1 236 ? -44.209 3.077 84.772 1.00 33.12 236 GLN A O 1
ATOM 1921 N N . ARG A 1 237 ? -46.354 3.669 84.361 1.00 34.12 237 ARG A N 1
ATOM 1922 C CA . ARG A 1 237 ? -46.232 5.123 84.054 1.00 34.12 237 ARG A CA 1
ATOM 1923 C C . ARG A 1 237 ? -45.538 5.603 82.756 1.00 34.12 237 ARG A C 1
ATOM 1925 O O . ARG A 1 237 ? -44.327 5.735 82.662 1.00 34.12 237 ARG A O 1
ATOM 1932 N N . SER A 1 238 ? -46.399 6.021 81.823 1.00 33.59 238 SER A N 1
ATOM 1933 C CA . SER A 1 238 ? -46.349 7.241 80.981 1.00 33.59 238 SER A CA 1
ATOM 1934 C C . SER A 1 238 ? -46.132 8.554 81.787 1.00 33.59 238 SER A C 1
ATOM 1936 O O . SER A 1 238 ? -46.207 8.473 83.016 1.00 33.59 238 SER A O 1
ATOM 1938 N N . PRO A 1 239 ? -46.135 9.781 81.196 1.00 48.47 239 PRO A N 1
ATOM 1939 C CA . PRO A 1 239 ? -45.761 10.280 79.847 1.00 48.47 239 PRO A CA 1
ATOM 1940 C C . PRO A 1 239 ? -44.912 11.603 79.868 1.00 48.47 239 PRO A C 1
ATOM 1942 O O . PRO A 1 239 ? -44.689 12.181 80.924 1.00 48.47 239 PRO A O 1
ATOM 1945 N N . ALA A 1 240 ? -44.607 12.135 78.668 1.00 35.19 240 ALA A N 1
ATOM 1946 C CA . ALA A 1 240 ? -44.592 13.573 78.287 1.00 35.19 240 ALA A CA 1
ATOM 1947 C C . ALA A 1 240 ? -43.299 14.432 78.370 1.00 35.19 240 ALA A C 1
ATOM 1949 O O . ALA A 1 240 ? -42.372 14.115 79.105 1.00 35.19 240 ALA A O 1
ATOM 1950 N N . PHE A 1 241 ? -43.369 15.546 77.605 1.00 35.62 241 PHE A N 1
ATOM 1951 C CA . PHE A 1 241 ? -42.415 16.619 77.217 1.00 35.62 241 PHE A CA 1
ATOM 1952 C C . PHE A 1 241 ? -41.653 16.348 75.903 1.00 35.62 241 PHE A C 1
ATOM 1954 O O . PHE A 1 241 ? -40.862 15.414 75.853 1.00 35.62 241 PHE A O 1
ATOM 1961 N N . ALA A 1 242 ? -41.915 16.963 74.735 1.00 40.03 242 ALA A N 1
ATOM 1962 C CA . ALA A 1 242 ? -42.376 18.306 74.308 1.00 40.03 242 ALA A CA 1
ATOM 1963 C C . ALA A 1 242 ? -41.351 19.442 74.512 1.00 40.03 242 ALA A C 1
ATOM 1965 O O . ALA A 1 242 ? -40.847 19.572 75.623 1.00 40.03 242 ALA A O 1
ATOM 1966 N N . GLU A 1 243 ? -41.166 20.235 73.436 1.00 37.97 243 GLU A N 1
ATOM 1967 C CA . GLU A 1 243 ? -40.485 21.553 73.318 1.00 37.97 243 GLU A CA 1
ATOM 1968 C C . GLU A 1 243 ? -38.938 21.524 73.366 1.00 37.97 243 GLU A C 1
ATOM 1970 O O . GLU A 1 243 ? -38.357 20.696 74.059 1.00 37.97 243 GLU A O 1
ATOM 1975 N N . ASP A 1 244 ? -38.151 22.352 72.670 1.00 39.06 244 ASP A N 1
ATOM 1976 C CA . ASP A 1 244 ? -38.336 23.391 71.641 1.00 39.06 244 ASP A CA 1
ATOM 1977 C C . ASP A 1 244 ? -36.926 23.767 71.098 1.00 39.06 244 ASP A C 1
ATOM 1979 O O . ASP A 1 244 ? -35.922 23.493 71.755 1.00 39.06 244 ASP A O 1
ATOM 1983 N N . ASP A 1 245 ? -36.903 24.315 69.878 1.00 41.38 245 ASP A N 1
ATOM 1984 C CA . ASP A 1 245 ? -36.133 25.448 69.314 1.00 41.38 245 ASP A CA 1
ATOM 1985 C C . ASP A 1 245 ? -34.640 25.792 69.609 1.00 41.38 245 ASP A C 1
ATOM 1987 O O . ASP A 1 245 ? -34.101 25.593 70.692 1.00 41.38 245 ASP A O 1
ATOM 1991 N N . GLU A 1 246 ? -34.057 26.447 68.578 1.00 40.59 246 GLU A N 1
ATOM 1992 C CA . GLU A 1 246 ? -32.848 27.314 68.505 1.00 40.59 246 GLU A CA 1
ATOM 1993 C C . GLU A 1 246 ? -31.476 26.613 68.677 1.00 40.59 246 GLU A C 1
ATOM 1995 O O . GLU A 1 246 ? -31.245 25.854 69.609 1.00 40.59 246 GLU A O 1
ATOM 2000 N N . GLU A 1 247 ? -30.494 26.726 67.771 1.00 40.00 247 GLU A N 1
ATOM 2001 C CA . GLU A 1 247 ? -29.930 27.889 67.059 1.00 40.00 247 GLU A CA 1
ATOM 2002 C C . GLU A 1 247 ? -29.130 27.414 65.817 1.00 40.00 247 GLU A C 1
ATOM 2004 O O . GLU A 1 247 ? -28.537 26.305 65.874 1.00 40.00 247 GLU A O 1
#

Radius of gyration: 33.08 Å; chains: 1; bounding box: 72×48×108 Å

Secondary structure (DSSP, 8-state):
-----HHHHHHHHHHHHHHHHHHHHHHHHHTTSEEEETTEEEETHHHHHHHHHHHHHHHHHHH-HHHHHHHHHHHHHHHHHHHHHHHHHEETTEE--GGGGGS--HHHHHHHHHHHHHHHHHHHHIIIIIHHHTTSTTHHHHHHHHHHHHHHHHHHHHHHTT-S-HHHHHHHHHHHHHHHHHHHHHHHHHHHHHHHHHHHHHHHHHHHHHHHH-PPPP-----------------------------

pLDDT: mean 80.97, std 18.33, range [33.12, 97.75]

Foldseek 3Di:
DDDDDPVRLVVVLVVLLVQLLVLLLVLLQFQLAWDADPNFIATRSLVSVLVNVVSLVVLCVSPNDVVSLVSNVVSLVVSLVSSLQVCQCQPNNDGPDPVSVVDRDVLSVQLSVLLVVLSVVLVVCCVPPLVVLVVDPCSVVCCQLVSLLSSLCSNLCSNACPDPPPVSNVRSVRRSVSSSVSNSVSCCVVVVVVVVVVVVVVVVVVVVVVVVVPDDPPPDPDPPPDDDDDDDDDDDDDDDDDDDDDD

=== Feature glossary ===
The features interleaved in this record are:

— What the protein is —

Sequence gives the chain of amino acids in standard one-letter code (A=alanine, C=cysteine, …, Y=tyrosine), read N→C. It is the only feature that is directly encoded by the gene; all structural features are derived from the folded form of this sequence.

Database cross-references. InterPro integrates a dozen domain/family signature databases into unified entries with residue-range hits. GO terms attach function/process/location labels with evidence codes. CATH codes position the fold in a four-level structural taxonomy. Organism is the NCBI-taxonomy species name.

— Where its atoms are —

Atomic coordinates in PDBx/mmCIF format — the same representation the Protein Data Bank distributes. Each line of the _atom_site loop places one backbone atom in Cartesian space (units: ångströms, origin: arbitrary).

The six renders are orthographic views along the three Cartesian axes in both directions. Representation (cartoon, sticks, or surface) and color scheme (sequence-rainbow or by-chain) vary across proteins so the training set covers all the common visualization conventions.

— Local backbone conformation —

Eight-state secondary structure (DSSP): H is the canonical α-helix, G the tighter 3₁₀-helix, I the wider π-helix; E/B are β-structure, T and S are turns and bends, and '-' is everything else. DSSP derives these from the pattern of main-chain N–H···O=C hydrogen bonds, not from the sequence.

P-SEA three-state annotation labels each residue as helix, strand, or coil based purely on the geometry of the Cα trace. It serves as a fallback when the full backbone (and thus DSSP) is unavailable.

The φ/ψ torsion pair specifies the backbone conformation at each residue. φ rotates about the N–Cα bond, ψ about the Cα–C bond. Steric clashes forbid most of the (φ, ψ) plane — the allowed regions (α-helix basin, β-sheet basin, left-handed helix) are the Ramachandran-allowed regions.

— Global shape and packing —

The geometric summary reports three shape descriptors. Rg (radius of gyration) measures how spread out the Cα atoms are about their centre of mass; compact globular proteins have small Rg, elongated or unfolded ones large. Cα contacts (<8 Å, |i−j|>4) count long-range residue pairs in spatial proximity — high for tightly packed folds, near zero for rods or random coil. The bounding-box extents give the protein's footprint along x, y, z in Å.

Solvent-accessible surface area (SASA) is the area in Å² traced out by the centre of a 1.4 Å probe sphere (a water molecule) rolled over the protein's van der Waals surface (Shrake–Rupley / Lee–Richards construction). Buried residues have near-zero SASA; fully exposed residues can exceed 200 Å². The total SASA scales roughly with the number of surface residues.

The contact map is a binary N×N matrix image: pixel (i, j) is dark where Cα_i and Cα_j are within 8 Å and |i−j|>4. Because the |i−j|>4 filter removes local helical contacts, off-diagonal stripes parallel to the main diagonal indicate parallel β-sheets; stripes perpendicular to it indicate antiparallel β-sheets. The Ramachandran plot scatters every residue's (φ, ψ) pair against the sterically allowed regions. The PAE heatmap renders the predicted-aligned-error matrix.

— Structural neighborhood —

3Di is Foldseek's structural alphabet. Each residue is assigned one of twenty discrete states based on how its Cα sits relative to its spatial (not sequential) neighbors. Aligning 3Di strings finds structural homologs roughly as well as full 3D superposition, but orders of magnitude faster.

Nearest PDB neighbors are the top structural matches found by Foldseek when searching this structure against the entire Protein Data Bank. Each hit reports a TM-score (0 to 1; >0.5 almost always implies the same fold) and an E-value. These are *structural* homologs — they may share no detectable sequence similarity.

— Confidence and disorder —

For AlphaFold models, the B-factor field carries pLDDT — the model's own estimate of local accuracy on a 0–100 scale. Regions with pLDDT<50 should be treated as essentially unmodeled; they often correspond to intrinsically disordered segments.

Crystallographic B-factors measure how much each atom's electron density is smeared out, in Å². They rise in mobile loops and surface residues and fall in the buried interior. In AlphaFold models this column is repurposed to hold pLDDT 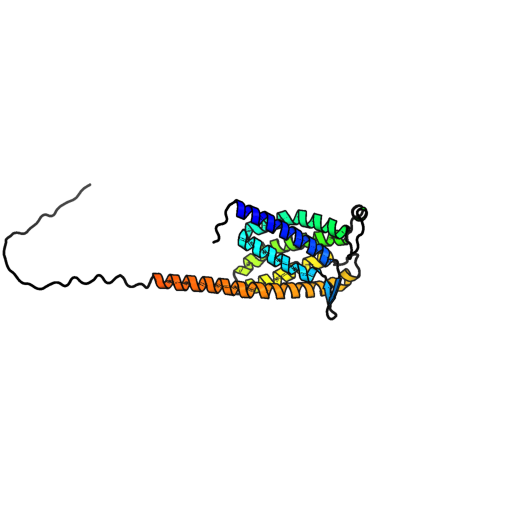instead.

Predicted aligned error is AlphaFold's pairwise confidence. Unlike pLDDT (per-residue), PAE is per-residue-pair and captures whether two parts of the structure are correctly placed relative to each other. Units are ångströms of expected positional error.